Protein AF-A0A195EDN7-F1 (afdb_monomer_lite)

Secondary structure (DSSP, 8-state):
-----S------SS-SS---PPPPPPHHHHHHHHHHHHTTT-SS------PPPP-SSTTT--SSS-S-SS-EEEEE----SSS-GGG-EEEHHHHHHT-SS-EEEEEEEEE-TTTSSSSEEEEEEEEEETTTEEEE--EEEEE-TTT--EEEEE--STT--EEEEEEEEEEETSS-EEEEE-SSEEE--B-BS--PSSPPPHHHHHHTSB--EEE-SS-EEEEE---------SS--S----EEEE-----

Sequence (251 aa):
MENRPNGHAYTCSVRPYLIHPLTPLNLSEIAEVLQNGMQSLFHDVRVDITRCPYLTTAPYNLAGVGLCGNTAVVEFLRHDQNVPWNRRTKDIQQLLTCSIRDSFIIGSTYATKPNMPYYGHLIMNATYKAPMGIRNESRLIFAELRNGQTRIEKLTEPNQMIYTNKGIFFVSEALGGVLKMTNGSVACNLMWDEYQEPISPFPDFVREQQCPEICLESDMVAVGTILNNEPKLTEEQRYGIVSYLSQLCGD

Structure (mmCIF, N/CA/C/O backbone):
data_AF-A0A195EDN7-F1
#
_entry.id   AF-A0A195EDN7-F1
#
loop_
_atom_site.group_PDB
_atom_site.id
_atom_site.type_symbol
_atom_site.label_atom_id
_atom_site.label_alt_id
_atom_site.label_comp_id
_atom_site.label_asym_id
_atom_site.label_entity_id
_atom_site.label_seq_id
_atom_site.pdbx_PDB_ins_code
_atom_site.Cartn_x
_atom_site.Cartn_y
_atom_site.Cartn_z
_atom_site.occupancy
_atom_site.B_iso_or_equiv
_atom_site.auth_seq_id
_atom_site.auth_comp_id
_atom_site.auth_asym_id
_atom_site.auth_atom_id
_atom_site.pdbx_PDB_model_num
ATOM 1 N N . MET A 1 1 ? -33.221 22.054 -16.303 1.00 35.16 1 MET A N 1
ATOM 2 C CA . MET A 1 1 ? -31.795 22.423 -16.398 1.00 35.16 1 MET A CA 1
ATOM 3 C C . MET A 1 1 ? -30.998 21.195 -16.011 1.00 35.16 1 MET A C 1
ATOM 5 O O . MET A 1 1 ? -31.130 20.736 -14.887 1.00 35.16 1 MET A O 1
ATOM 9 N N . GLU A 1 2 ? -30.311 20.591 -16.976 1.00 33.62 2 GLU A N 1
ATOM 10 C CA . GLU A 1 2 ? -29.500 19.386 -16.777 1.00 33.62 2 GLU A CA 1
ATOM 11 C C . GLU A 1 2 ? -28.249 19.707 -15.951 1.00 33.62 2 GLU A C 1
ATOM 13 O O . GLU A 1 2 ? -27.486 20.608 -16.300 1.00 33.62 2 GLU A O 1
ATOM 18 N N . ASN A 1 3 ? -28.024 18.939 -14.882 1.00 39.47 3 ASN A N 1
ATOM 19 C CA . ASN A 1 3 ? -26.754 18.894 -14.161 1.00 39.47 3 ASN A CA 1
ATOM 20 C C . ASN A 1 3 ? -25.694 18.249 -15.062 1.00 39.47 3 ASN A C 1
ATOM 22 O O . ASN A 1 3 ? -25.593 17.025 -15.132 1.00 39.47 3 ASN A O 1
ATOM 26 N N . ARG A 1 4 ? -24.894 19.062 -15.755 1.0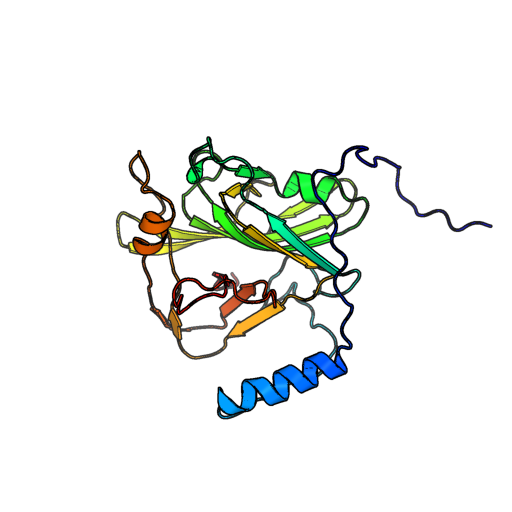0 35.38 4 ARG A N 1
ATOM 27 C CA . ARG A 1 4 ? -23.658 18.580 -16.382 1.00 35.38 4 ARG A CA 1
ATOM 28 C C . ARG A 1 4 ? -22.541 18.556 -15.332 1.00 35.38 4 ARG A C 1
ATOM 30 O O . ARG A 1 4 ? -22.375 19.556 -14.635 1.00 35.38 4 ARG A O 1
ATOM 37 N N . PRO A 1 5 ? -21.764 17.465 -15.202 1.00 42.81 5 PRO A N 1
ATOM 38 C CA . PRO A 1 5 ? -20.584 17.464 -14.349 1.00 42.81 5 PRO A CA 1
ATOM 39 C C . PRO A 1 5 ? -19.540 18.433 -14.913 1.00 42.81 5 PRO A C 1
ATOM 41 O O . PRO A 1 5 ? -19.242 18.405 -16.108 1.00 42.81 5 PRO A O 1
ATOM 44 N N . ASN A 1 6 ? -18.971 19.273 -14.049 1.00 37.69 6 ASN A N 1
ATOM 45 C CA . ASN A 1 6 ? -17.799 20.076 -14.376 1.00 37.69 6 ASN A CA 1
ATOM 46 C C . ASN A 1 6 ? -16.592 19.147 -14.566 1.00 37.69 6 ASN A C 1
ATOM 48 O O . ASN A 1 6 ? -16.030 18.646 -13.598 1.00 37.69 6 ASN A O 1
ATOM 52 N N . GLY A 1 7 ? -16.204 18.917 -15.818 1.00 38.91 7 GLY A N 1
ATOM 53 C CA . GLY A 1 7 ? -14.987 18.201 -16.181 1.00 38.91 7 GLY A CA 1
ATOM 54 C C . GLY A 1 7 ? -14.835 18.156 -17.697 1.00 38.91 7 GLY A C 1
ATOM 55 O O . GLY A 1 7 ? -15.725 17.679 -18.400 1.00 38.91 7 GLY A O 1
ATOM 56 N N . HIS A 1 8 ? -13.729 18.682 -18.224 1.00 39.97 8 HIS A N 1
ATOM 57 C CA . HIS A 1 8 ? -13.408 18.532 -19.641 1.00 39.97 8 HIS A CA 1
ATOM 58 C C . HIS A 1 8 ? -13.190 17.046 -19.963 1.00 39.97 8 HIS A C 1
ATOM 60 O O . HIS A 1 8 ? -12.412 16.362 -19.300 1.00 39.97 8 HIS A O 1
ATOM 66 N N . ALA A 1 9 ? -13.899 16.556 -20.981 1.00 38.09 9 ALA A N 1
ATOM 67 C CA . ALA A 1 9 ? -13.910 15.168 -21.425 1.00 38.09 9 ALA A CA 1
ATOM 68 C C . ALA A 1 9 ? -12.606 14.773 -22.142 1.00 38.09 9 ALA A C 1
ATOM 70 O O . ALA A 1 9 ? -12.593 14.563 -23.350 1.00 38.09 9 ALA A O 1
ATOM 71 N N . TYR A 1 10 ? -11.507 14.639 -21.405 1.00 41.38 10 TYR A N 1
ATOM 72 C CA . TYR A 1 10 ? -10.381 13.814 -21.842 1.00 41.38 10 TYR A CA 1
ATOM 73 C C . TYR A 1 10 ? -10.552 12.414 -21.253 1.00 41.38 10 TYR A C 1
ATOM 75 O O . TYR A 1 10 ? -9.815 11.983 -20.375 1.00 41.38 10 TYR A O 1
ATOM 83 N N . THR A 1 11 ? -11.567 11.685 -21.717 1.00 44.00 11 THR A N 1
ATOM 84 C CA . THR A 1 11 ? -11.559 10.231 -21.550 1.00 44.00 11 THR A CA 1
ATOM 85 C C . THR A 1 11 ? -10.497 9.689 -22.494 1.00 44.00 11 THR A C 1
ATOM 87 O O . THR A 1 11 ? -10.680 9.753 -23.711 1.00 44.00 11 THR A O 1
ATOM 90 N N . CYS A 1 12 ? -9.393 9.160 -21.961 1.00 47.06 12 CYS A N 1
ATOM 91 C CA . CYS A 1 12 ? -8.528 8.293 -22.754 1.00 47.06 12 CYS A CA 1
ATOM 92 C C . CYS A 1 12 ? -9.418 7.170 -23.312 1.00 47.06 12 CYS A C 1
ATOM 94 O O . CYS A 1 12 ? -10.023 6.416 -22.546 1.00 47.06 12 CYS A O 1
ATOM 96 N N . SER A 1 13 ? -9.585 7.112 -24.637 1.00 48.81 13 SER A N 1
ATOM 97 C CA . SER A 1 13 ? -10.478 6.154 -25.308 1.00 48.81 13 SER A CA 1
ATOM 98 C C . SER A 1 13 ? -10.042 4.700 -25.097 1.00 48.81 13 SER A C 1
ATOM 100 O O . SER A 1 13 ? -10.833 3.781 -25.293 1.00 48.81 13 SER A O 1
ATOM 102 N N . VAL A 1 14 ? -8.807 4.497 -24.632 1.00 55.19 14 VAL A N 1
ATOM 103 C CA . VAL A 1 14 ? -8.245 3.210 -24.238 1.00 55.19 14 VAL A CA 1
ATOM 104 C C . VAL A 1 14 ? -8.013 3.229 -22.731 1.00 55.19 14 VAL A C 1
ATOM 106 O O . VAL A 1 14 ? -7.105 3.896 -22.238 1.00 55.19 14 VAL A O 1
ATOM 109 N N . ARG A 1 15 ? -8.829 2.488 -21.975 1.00 60.50 15 ARG A N 1
ATOM 110 C CA . ARG A 1 15 ? -8.551 2.263 -20.551 1.00 60.50 15 ARG A CA 1
ATOM 111 C C . ARG A 1 15 ? -7.400 1.263 -20.437 1.00 60.50 15 ARG A C 1
ATOM 113 O O . ARG A 1 15 ? -7.518 0.173 -20.993 1.00 60.50 15 ARG A O 1
ATOM 120 N N . PRO A 1 16 ? -6.318 1.569 -19.702 1.00 69.12 16 PRO A N 1
ATOM 121 C CA . PRO A 1 16 ? -5.196 0.644 -19.547 1.00 69.12 16 PRO A CA 1
ATOM 122 C C . PRO A 1 16 ? -5.495 -0.511 -18.569 1.00 69.12 16 PRO A C 1
ATOM 124 O O . PRO A 1 16 ? -4.577 -1.207 -18.146 1.00 69.12 16 PRO A O 1
ATOM 127 N N . TYR A 1 17 ? -6.760 -0.702 -18.178 1.00 72.81 17 TYR A N 1
ATOM 128 C CA . TYR A 1 17 ? -7.201 -1.663 -17.172 1.00 72.81 17 TYR A CA 1
ATOM 129 C C . TYR A 1 17 ? -8.607 -2.198 -17.470 1.00 72.81 17 TYR A C 1
ATOM 131 O O . TYR A 1 17 ? -9.421 -1.547 -18.132 1.00 72.81 17 TYR A O 1
ATOM 139 N N . LEU A 1 18 ? -8.891 -3.384 -16.931 1.00 72.25 18 LEU A N 1
ATOM 140 C CA . LEU A 1 18 ? -10.220 -3.987 -16.894 1.00 72.25 18 LEU A CA 1
ATOM 141 C C . LEU A 1 18 ? -10.907 -3.641 -15.571 1.00 72.25 18 LEU A C 1
ATOM 143 O O . LEU A 1 18 ? -10.247 -3.466 -14.549 1.00 72.25 18 LEU A O 1
ATOM 147 N N . ILE A 1 19 ? -12.235 -3.536 -15.595 1.00 76.25 19 ILE A N 1
ATOM 148 C CA . ILE A 1 19 ? -13.044 -3.311 -14.395 1.00 76.25 19 ILE A CA 1
ATOM 149 C C . ILE A 1 19 ? -13.805 -4.588 -14.089 1.00 76.25 19 ILE A C 1
ATOM 151 O O . ILE A 1 19 ? -14.557 -5.085 -14.927 1.00 76.25 19 ILE A O 1
ATOM 155 N N . HIS A 1 20 ? -13.645 -5.065 -12.861 1.00 76.12 20 HIS A N 1
ATOM 156 C CA . HIS A 1 20 ? -14.415 -6.167 -12.314 1.00 76.12 20 HIS A CA 1
ATOM 157 C C . HIS A 1 20 ? -15.306 -5.620 -11.196 1.00 76.12 20 HIS A C 1
ATOM 159 O O . HIS A 1 20 ? -14.777 -5.072 -10.227 1.00 76.12 20 HIS A O 1
ATOM 165 N N . PRO A 1 21 ? -16.641 -5.702 -11.321 1.00 74.44 21 PRO A N 1
ATOM 166 C CA . PRO A 1 21 ? -17.522 -5.283 -10.244 1.00 74.44 21 PRO A CA 1
ATOM 167 C C . PRO A 1 21 ? -17.350 -6.230 -9.053 1.00 74.44 21 PRO A C 1
ATOM 169 O O . PRO A 1 21 ? -17.416 -7.449 -9.210 1.00 74.44 21 PRO A O 1
ATOM 172 N N . LEU A 1 22 ? -17.137 -5.663 -7.867 1.00 70.88 22 LEU A N 1
ATOM 173 C CA . LEU A 1 22 ? -17.186 -6.407 -6.613 1.00 70.88 22 LEU A CA 1
ATOM 174 C C . LEU A 1 22 ? -18.615 -6.390 -6.077 1.00 70.88 22 LEU A C 1
ATOM 176 O O . LEU A 1 22 ? -19.319 -5.387 -6.213 1.00 70.88 22 LEU A O 1
ATOM 180 N N . THR A 1 23 ? -19.035 -7.486 -5.450 1.00 71.94 23 THR A N 1
ATOM 181 C CA . THR A 1 23 ? -20.316 -7.524 -4.743 1.00 71.94 23 THR A CA 1
ATOM 182 C C . THR A 1 23 ? -20.261 -6.519 -3.592 1.00 71.94 23 THR A C 1
ATOM 184 O O . THR A 1 23 ? -19.400 -6.659 -2.719 1.00 71.94 23 THR A O 1
ATOM 187 N N . PRO A 1 24 ? -21.130 -5.493 -3.571 1.00 67.81 24 PRO A N 1
ATOM 188 C CA . PRO A 1 24 ? -21.166 -4.558 -2.461 1.00 67.81 24 PRO A CA 1
ATOM 189 C C . PRO A 1 24 ? -21.634 -5.306 -1.213 1.00 67.81 24 PRO A C 1
ATOM 191 O O . PRO A 1 24 ? -22.704 -5.909 -1.208 1.00 67.81 24 PRO A O 1
ATOM 194 N N . LEU A 1 25 ? -20.814 -5.277 -0.169 1.00 70.69 25 LEU A N 1
ATOM 195 C CA . LEU A 1 25 ? -21.148 -5.855 1.126 1.00 70.69 25 LEU A CA 1
ATOM 196 C C . LEU A 1 25 ? -21.746 -4.781 2.032 1.00 70.69 25 LEU A C 1
ATOM 198 O O . LEU A 1 25 ? -21.325 -3.620 2.006 1.00 70.69 25 LEU A O 1
ATOM 202 N N . ASN A 1 26 ? -22.709 -5.172 2.862 1.00 85.19 26 ASN A N 1
ATOM 203 C CA . ASN A 1 26 ? -23.216 -4.305 3.912 1.00 85.19 26 ASN A CA 1
ATOM 204 C C . ASN A 1 26 ? -22.139 -4.144 5.001 1.00 85.19 26 ASN A C 1
ATOM 206 O O . ASN A 1 26 ? -21.575 -5.129 5.477 1.00 85.19 26 ASN A O 1
ATOM 210 N N . LEU A 1 27 ? -21.864 -2.907 5.430 1.00 87.88 27 LEU A N 1
ATOM 211 C CA . LEU A 1 27 ? -20.896 -2.644 6.500 1.00 87.88 27 LEU A CA 1
ATOM 212 C C . LEU A 1 27 ? -21.256 -3.370 7.804 1.00 87.88 27 LEU A C 1
ATOM 214 O O . LEU A 1 27 ? -20.352 -3.810 8.508 1.00 87.88 27 LEU A O 1
ATOM 218 N N . SER A 1 28 ? -22.549 -3.530 8.108 1.00 92.75 28 SER A N 1
ATOM 219 C CA . SER A 1 28 ? -23.018 -4.294 9.272 1.00 92.75 28 SER A CA 1
ATOM 220 C C . SER A 1 28 ? -22.651 -5.771 9.182 1.00 92.75 28 SER A C 1
ATOM 222 O O . SER A 1 28 ? -22.171 -6.328 10.164 1.00 92.75 28 SER A O 1
ATOM 224 N N . GLU A 1 29 ? -22.794 -6.376 8.003 1.00 90.19 29 GLU A N 1
ATOM 225 C CA . GLU A 1 29 ? -22.412 -7.774 7.776 1.00 90.19 29 GLU A CA 1
ATOM 226 C C . GLU A 1 29 ? -20.893 -7.949 7.876 1.00 90.19 29 GLU A C 1
ATOM 228 O O . GLU A 1 29 ? -20.420 -8.879 8.524 1.00 90.19 29 GLU A O 1
ATOM 233 N N . ILE A 1 30 ? -20.109 -7.027 7.298 1.00 87.94 30 ILE A N 1
ATOM 234 C CA . ILE A 1 30 ? -18.642 -7.052 7.418 1.00 87.94 30 ILE A CA 1
ATOM 235 C C . ILE A 1 30 ? -18.220 -6.952 8.887 1.00 87.94 30 ILE A C 1
ATOM 237 O O . ILE A 1 30 ? -17.366 -7.718 9.331 1.00 87.94 30 ILE A O 1
ATOM 241 N N . ALA A 1 31 ? -18.802 -6.012 9.638 1.00 92.38 31 ALA A N 1
ATOM 242 C CA . ALA A 1 31 ? -18.467 -5.808 11.041 1.00 92.38 31 ALA A CA 1
ATOM 243 C C . ALA A 1 31 ? -18.765 -7.059 11.880 1.00 92.38 31 ALA A C 1
ATOM 245 O O . ALA A 1 31 ? -17.920 -7.471 12.672 1.00 92.38 31 ALA A O 1
ATOM 246 N N . GLU A 1 32 ? -19.917 -7.695 11.663 1.00 93.69 32 GLU A N 1
ATOM 247 C CA . GLU A 1 32 ? -20.299 -8.937 12.341 1.00 93.69 32 GLU A CA 1
ATOM 248 C C . GLU A 1 32 ? -19.349 -10.095 12.001 1.00 93.69 32 GLU A C 1
ATOM 250 O O . GLU A 1 32 ? -18.852 -10.777 12.900 1.00 93.69 32 GLU A O 1
ATOM 255 N N . VAL A 1 33 ? -19.034 -10.292 10.716 1.00 91.69 33 VAL A N 1
ATOM 256 C CA . VAL A 1 33 ? -18.114 -11.350 10.271 1.00 91.69 33 VAL A CA 1
ATOM 257 C C . VAL A 1 33 ? -16.715 -11.152 10.854 1.00 91.69 33 VAL A C 1
ATOM 259 O O . VAL A 1 33 ? -16.124 -12.115 11.342 1.00 91.69 33 VAL A O 1
ATOM 262 N N . LEU A 1 34 ? -16.187 -9.924 10.851 1.00 90.94 34 LEU A N 1
ATOM 263 C CA . LEU A 1 34 ? -14.882 -9.624 11.446 1.00 90.94 34 LEU A CA 1
ATOM 264 C C . LEU A 1 34 ? -14.898 -9.809 12.967 1.00 90.94 34 LEU A C 1
ATOM 266 O O . LEU A 1 34 ? -13.983 -10.423 13.513 1.00 90.94 34 LEU A O 1
ATOM 270 N N . GLN A 1 35 ? -15.945 -9.330 13.646 1.00 95.56 35 GLN A N 1
ATOM 271 C CA . GLN A 1 35 ? -16.096 -9.476 15.093 1.00 95.56 35 GLN A CA 1
ATOM 272 C C . GLN A 1 35 ? -16.070 -10.949 15.503 1.00 95.56 35 GLN A C 1
ATOM 274 O O . GLN A 1 35 ? -15.341 -11.302 16.427 1.00 95.56 35 GLN A O 1
ATOM 279 N N . ASN A 1 36 ? -16.830 -11.795 14.808 1.00 94.00 36 ASN A N 1
ATOM 280 C CA . ASN A 1 36 ? -16.928 -13.220 15.110 1.00 94.00 36 ASN A CA 1
ATOM 281 C C . ASN A 1 36 ? -15.661 -13.980 14.688 1.00 94.00 36 ASN A C 1
ATOM 283 O O . ASN A 1 36 ? -15.149 -14.801 15.444 1.00 94.00 36 ASN A O 1
ATOM 287 N N . GLY A 1 37 ? -15.120 -13.688 13.501 1.00 92.62 37 GLY A N 1
ATOM 288 C CA . GLY A 1 37 ? -13.948 -14.379 12.958 1.00 92.62 37 GLY A CA 1
ATOM 289 C C . GLY A 1 37 ? -12.647 -14.098 13.716 1.00 92.62 37 GLY A C 1
ATOM 290 O O . GLY A 1 37 ? -11.760 -14.946 13.744 1.00 92.62 37 GLY A O 1
ATOM 291 N N . MET A 1 38 ? -12.521 -12.929 14.351 1.00 93.12 38 MET A N 1
ATOM 292 C CA . MET A 1 38 ? -11.309 -12.547 15.086 1.00 93.12 38 MET A CA 1
ATOM 293 C C . MET A 1 38 ? -11.334 -12.945 16.568 1.00 93.12 38 MET A C 1
ATOM 295 O O . MET A 1 38 ? -10.272 -13.000 17.185 1.00 93.12 38 MET A O 1
ATOM 299 N N . GLN A 1 39 ? -12.498 -13.263 17.148 1.00 94.56 39 GLN A N 1
ATOM 300 C CA . GLN A 1 39 ? -12.631 -13.616 18.573 1.00 94.56 39 GLN A CA 1
ATOM 301 C C . GLN A 1 39 ? -11.761 -14.804 18.999 1.00 94.56 39 GLN A C 1
ATOM 303 O O . GLN A 1 39 ? -11.288 -14.841 20.128 1.00 94.56 39 GLN A O 1
ATOM 308 N N . SER A 1 40 ? -11.521 -15.776 18.116 1.00 93.75 40 SER A N 1
ATOM 309 C CA . SER A 1 40 ? -10.650 -16.916 18.430 1.00 93.75 40 SER A CA 1
ATOM 310 C C . SER A 1 40 ? -9.156 -16.593 18.337 1.00 93.75 40 SER A C 1
ATOM 312 O O . SER A 1 40 ? -8.337 -17.409 18.751 1.00 93.75 40 SER A O 1
ATOM 314 N N . LEU A 1 41 ? -8.791 -15.454 17.740 1.00 94.75 41 LEU A N 1
ATOM 315 C CA . LEU A 1 41 ? -7.405 -15.072 17.454 1.00 94.75 41 LEU A CA 1
ATOM 316 C C . LEU A 1 41 ? -6.843 -14.065 18.463 1.00 94.75 41 LEU A C 1
ATOM 318 O O . LEU A 1 41 ? -5.628 -13.970 18.614 1.00 94.75 41 LEU A O 1
ATOM 322 N N . PHE A 1 42 ? -7.706 -13.321 19.153 1.00 95.56 42 PHE A N 1
ATOM 323 C CA . PHE A 1 42 ? -7.313 -12.274 20.092 1.00 95.56 42 PHE A CA 1
ATOM 324 C C . PHE A 1 42 ? -8.109 -12.403 21.388 1.00 95.56 42 PHE A C 1
ATOM 326 O O . PHE A 1 42 ? -9.292 -12.726 21.362 1.00 95.56 42 PHE A O 1
ATOM 333 N N . HIS A 1 43 ? -7.462 -12.100 22.515 1.00 96.12 43 HIS A N 1
ATOM 334 C CA . HIS A 1 43 ? -8.112 -12.116 23.827 1.00 96.12 43 HIS A CA 1
ATOM 335 C C . HIS A 1 43 ? -9.277 -11.114 23.903 1.00 96.12 43 HIS A C 1
ATOM 337 O O . HIS A 1 43 ? -10.356 -11.461 24.373 1.00 96.12 43 HIS A O 1
ATOM 343 N N . ASP A 1 44 ? -9.072 -9.899 23.384 1.00 96.31 44 ASP A N 1
ATOM 344 C CA . ASP A 1 44 ? -10.078 -8.840 23.330 1.00 96.31 44 ASP A CA 1
ATOM 345 C C . ASP A 1 44 ? -10.243 -8.340 21.890 1.00 96.31 44 ASP A C 1
ATOM 347 O O . ASP A 1 44 ? -9.278 -7.911 21.254 1.00 96.31 44 ASP A O 1
ATOM 351 N N . VAL A 1 45 ? -11.478 -8.364 21.377 1.00 96.75 45 VAL A N 1
ATOM 352 C CA . VAL A 1 45 ? -11.826 -7.847 20.044 1.00 96.75 45 VAL A CA 1
ATOM 353 C C . VAL A 1 45 ? -13.091 -7.022 20.119 1.00 96.75 45 VAL A C 1
ATOM 355 O O . VAL A 1 45 ? -14.120 -7.489 20.610 1.00 96.75 45 VAL A O 1
ATOM 358 N N . ARG A 1 46 ? -13.040 -5.836 19.517 1.00 96.56 46 ARG A N 1
ATOM 359 C CA . ARG A 1 46 ? -14.211 -5.007 19.270 1.00 96.56 46 ARG A CA 1
ATOM 360 C C . ARG A 1 46 ? -14.167 -4.443 17.855 1.00 96.56 46 ARG A C 1
ATOM 362 O O . ARG A 1 46 ? -13.180 -3.820 17.470 1.00 96.56 46 ARG A O 1
ATOM 369 N N . VAL A 1 47 ? -15.244 -4.646 17.105 1.00 95.62 47 VAL A N 1
ATOM 370 C CA . VAL A 1 47 ? -15.430 -4.116 15.754 1.00 95.62 47 VAL A CA 1
ATOM 371 C C . VAL A 1 47 ? -16.655 -3.209 15.756 1.00 95.62 47 VAL A C 1
ATOM 373 O O . VAL A 1 47 ? -17.775 -3.665 15.965 1.00 95.62 47 VAL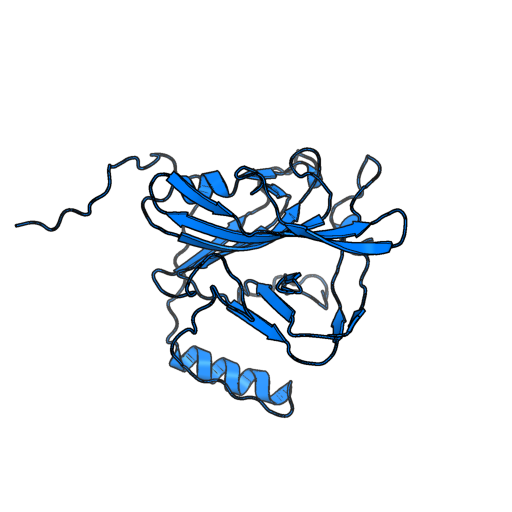 A O 1
ATOM 376 N N . ASP A 1 48 ? -16.444 -1.915 15.516 1.00 95.25 48 ASP A N 1
ATOM 377 C CA . ASP A 1 48 ? -17.511 -0.915 15.433 1.00 95.25 48 ASP A CA 1
ATOM 378 C C . ASP A 1 48 ? -17.546 -0.262 14.047 1.00 95.25 48 ASP A C 1
ATOM 380 O O . ASP A 1 48 ? -16.513 -0.025 13.417 1.00 95.25 48 ASP A O 1
ATOM 384 N N . ILE A 1 49 ? -18.745 0.129 13.611 1.00 94.38 49 ILE A N 1
ATOM 385 C CA . ILE A 1 49 ? -18.920 1.027 12.467 1.00 94.38 49 ILE A CA 1
ATOM 386 C C . ILE A 1 49 ? -18.916 2.458 12.992 1.00 94.38 49 ILE A C 1
ATOM 388 O O . ILE A 1 49 ? -19.789 2.858 13.761 1.00 94.38 49 ILE A O 1
ATOM 392 N N . THR A 1 50 ? -17.938 3.243 12.557 1.00 92.44 50 THR A N 1
ATOM 393 C CA . THR A 1 50 ? -17.766 4.631 12.991 1.00 92.44 50 THR A CA 1
ATOM 394 C C . THR A 1 50 ? -17.466 5.550 11.812 1.00 92.44 50 THR A C 1
ATOM 396 O O . THR A 1 50 ? -17.251 5.110 10.682 1.00 92.44 50 THR A O 1
ATOM 399 N N . ARG A 1 51 ? -17.459 6.859 12.069 1.00 90.56 51 ARG A N 1
ATOM 400 C CA . ARG A 1 51 ? -16.996 7.847 11.093 1.00 90.56 51 ARG A CA 1
ATOM 401 C C . ARG A 1 51 ? -15.487 7.707 10.912 1.00 90.56 51 ARG A C 1
ATOM 403 O O . ARG A 1 51 ? -14.758 7.629 11.898 1.00 90.56 51 ARG A O 1
ATOM 410 N N . CYS A 1 52 ? -15.028 7.728 9.660 1.00 89.38 52 CYS A N 1
ATOM 411 C CA . CYS A 1 52 ? -13.600 7.736 9.355 1.00 89.38 52 CYS A CA 1
ATOM 412 C C . CYS A 1 52 ? -12.935 8.940 10.050 1.00 89.38 52 CYS A C 1
ATOM 414 O O . CYS A 1 52 ? -13.401 10.069 9.856 1.00 89.38 52 CYS A O 1
ATOM 416 N N . PRO A 1 53 ? -11.878 8.734 10.856 1.00 90.38 53 PRO A N 1
ATOM 417 C CA . PRO A 1 53 ? -11.122 9.842 11.420 1.00 90.38 53 PRO A CA 1
ATOM 418 C C . PRO A 1 53 ? -10.380 10.599 10.312 1.00 90.38 53 PRO A C 1
ATOM 420 O O . PRO A 1 53 ? -10.185 10.076 9.213 1.00 90.38 53 PRO A O 1
ATOM 423 N N . TYR A 1 54 ? -9.934 11.821 10.611 1.00 89.88 54 TYR A N 1
ATOM 424 C CA . TYR A 1 54 ? -9.036 12.552 9.718 1.00 89.88 54 TYR A CA 1
ATOM 425 C C . TYR A 1 54 ? -7.680 11.852 9.665 1.00 89.88 54 TYR A C 1
ATOM 427 O O . TYR A 1 54 ? -6.997 11.730 10.681 1.00 89.88 54 TYR A O 1
ATOM 435 N N . LEU A 1 55 ? -7.292 11.403 8.473 1.00 92.06 55 LEU A N 1
ATOM 436 C CA . LEU A 1 55 ? -6.062 10.631 8.285 1.00 92.06 55 LEU A CA 1
ATOM 437 C C . LEU A 1 55 ? -4.847 11.487 7.905 1.00 92.06 55 LEU A C 1
ATOM 439 O O . LEU A 1 55 ? -3.736 10.973 7.859 1.00 92.06 55 LEU A O 1
ATOM 443 N N . THR A 1 56 ? -5.022 12.790 7.666 1.00 91.19 56 THR A N 1
ATOM 444 C CA . THR A 1 56 ? -3.924 13.698 7.281 1.00 91.19 56 THR A CA 1
ATOM 445 C C . THR A 1 56 ? -3.026 14.126 8.435 1.00 91.19 56 THR A C 1
ATOM 447 O O . THR A 1 56 ? -1.993 14.744 8.202 1.00 91.19 56 THR A O 1
ATOM 450 N N . THR A 1 57 ? -3.431 13.861 9.673 1.00 89.75 57 THR A N 1
ATOM 451 C CA . THR A 1 57 ? -2.696 14.244 10.881 1.00 89.75 57 THR A CA 1
ATOM 452 C C . THR A 1 57 ? -2.150 13.014 11.589 1.00 89.75 57 THR A C 1
ATOM 454 O O . THR A 1 57 ? -2.541 11.882 11.285 1.00 89.75 57 THR A O 1
ATOM 457 N N . ALA A 1 58 ? -1.282 13.235 12.576 1.00 88.75 58 ALA A N 1
ATOM 458 C CA . ALA A 1 58 ? -0.830 12.177 13.463 1.00 88.75 58 ALA A CA 1
ATOM 459 C C . ALA A 1 58 ? -2.033 11.409 14.053 1.00 88.75 58 ALA A C 1
ATOM 461 O O . ALA A 1 58 ? -3.070 12.015 14.350 1.00 88.75 58 ALA A O 1
ATOM 462 N N . PRO A 1 59 ? -1.921 10.081 14.209 1.00 90.12 59 PRO A N 1
ATOM 463 C CA . PRO A 1 59 ? -0.738 9.257 13.928 1.00 90.12 59 PRO A CA 1
ATOM 464 C C . PRO A 1 59 ? -0.609 8.815 12.456 1.00 90.12 59 PRO A C 1
ATOM 466 O O . PRO A 1 59 ? 0.401 8.231 12.084 1.00 90.12 59 PRO A O 1
ATOM 469 N N . TYR A 1 60 ? -1.614 9.074 11.614 1.00 90.38 60 TYR A N 1
ATOM 470 C CA . TYR A 1 60 ? -1.719 8.488 10.274 1.00 90.38 60 TYR 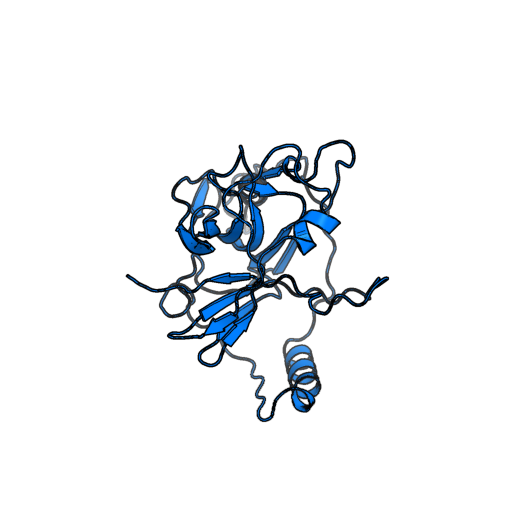A CA 1
ATOM 471 C C . TYR A 1 60 ? -0.936 9.227 9.193 1.00 90.38 60 TYR A C 1
ATOM 473 O O . TYR A 1 60 ? -0.453 8.575 8.281 1.00 90.38 60 TYR A O 1
ATOM 481 N N . ASN A 1 61 ? -0.829 10.558 9.264 1.00 90.88 61 ASN A N 1
ATOM 482 C CA . ASN A 1 61 ? -0.015 11.385 8.359 1.00 90.88 61 ASN A CA 1
ATOM 483 C C . ASN A 1 61 ? -0.145 11.027 6.855 1.00 90.88 61 ASN A C 1
ATOM 485 O O . ASN A 1 61 ? 0.830 11.068 6.100 1.00 90.88 61 ASN A O 1
ATOM 489 N N . LEU A 1 62 ? -1.346 10.646 6.409 1.00 91.94 62 LEU A N 1
ATOM 490 C CA . LEU A 1 62 ? -1.617 10.252 5.029 1.00 91.94 62 LEU A CA 1
ATOM 491 C C . LEU A 1 62 ? -1.854 11.467 4.125 1.00 91.94 62 LEU A C 1
ATOM 493 O O . LEU A 1 62 ? -2.196 12.561 4.572 1.00 91.94 62 LEU A O 1
ATOM 497 N N . ALA A 1 63 ? -1.705 11.273 2.816 1.00 91.50 63 ALA A N 1
ATOM 498 C CA . ALA A 1 63 ? -1.967 12.311 1.825 1.00 91.50 63 ALA A CA 1
ATOM 499 C C . ALA A 1 63 ? -3.465 12.659 1.727 1.00 91.50 63 ALA A C 1
ATOM 501 O O . ALA A 1 63 ? -3.811 13.813 1.454 1.00 91.50 63 ALA A O 1
ATOM 502 N N . GLY A 1 64 ? -4.338 11.663 1.929 1.00 89.69 64 GLY A N 1
ATOM 503 C CA . GLY A 1 64 ? -5.795 11.778 1.861 1.00 89.69 64 GLY A CA 1
ATOM 504 C C . GLY A 1 64 ? -6.461 11.968 3.226 1.00 89.69 64 GLY A C 1
ATOM 505 O O . GLY A 1 64 ? -5.963 11.513 4.252 1.00 89.69 64 GLY A O 1
ATOM 506 N N . VAL A 1 65 ? -7.622 12.632 3.232 1.00 90.25 65 VAL A N 1
ATOM 507 C CA . VAL A 1 65 ? -8.383 12.958 4.458 1.00 90.25 65 VAL A CA 1
ATOM 508 C C . VAL A 1 65 ? -9.099 11.761 5.085 1.00 90.25 65 VAL A C 1
ATOM 510 O O . VAL A 1 65 ? -9.343 11.774 6.287 1.00 90.25 65 VAL A O 1
ATOM 513 N N . GLY A 1 66 ? -9.416 10.736 4.295 1.00 89.31 66 GLY A N 1
ATOM 514 C CA . GLY A 1 66 ? -10.158 9.547 4.709 1.00 89.31 66 GLY A CA 1
ATOM 515 C C . GLY A 1 66 ? -10.180 8.498 3.596 1.00 89.31 66 GLY A C 1
ATOM 516 O O . GLY A 1 66 ? -9.618 8.733 2.530 1.00 89.31 66 GLY A O 1
ATOM 517 N N . LEU A 1 67 ? -10.818 7.350 3.845 1.00 87.56 67 LEU A N 1
ATOM 518 C CA . LEU A 1 67 ? -10.823 6.196 2.923 1.00 87.56 67 LEU A CA 1
ATOM 519 C C . LEU A 1 67 ? -12.161 5.978 2.180 1.00 87.56 67 LEU A C 1
ATOM 521 O O . LEU A 1 67 ? -12.284 5.024 1.418 1.00 87.56 67 LEU A O 1
ATOM 525 N N . CYS A 1 68 ? -13.175 6.816 2.422 1.00 83.81 68 CYS A N 1
ATOM 526 C CA . CYS A 1 68 ? -14.554 6.607 1.951 1.00 83.81 68 CYS A CA 1
ATOM 527 C C . CYS A 1 68 ? -14.836 7.126 0.520 1.00 83.81 68 CYS A C 1
ATOM 529 O O . CYS A 1 68 ? -14.192 8.076 0.082 1.00 83.81 68 CYS A O 1
ATOM 531 N N . GLY A 1 69 ? -15.882 6.573 -0.128 1.00 81.81 69 GLY A N 1
ATOM 532 C CA . GLY A 1 69 ? -16.572 7.037 -1.360 1.00 81.81 69 GLY A CA 1
ATOM 533 C C . GLY A 1 69 ? -16.933 5.875 -2.330 1.00 81.81 69 GLY A C 1
ATOM 534 O O . GLY A 1 69 ? -17.247 4.786 -1.871 1.00 81.81 69 GLY A O 1
ATOM 535 N N . ASN A 1 70 ? -16.893 6.077 -3.657 1.00 77.62 70 ASN A N 1
ATOM 536 C CA . ASN A 1 70 ? -16.785 5.092 -4.767 1.00 77.62 70 ASN A CA 1
ATOM 537 C C . ASN A 1 70 ? -15.469 4.247 -4.889 1.00 77.62 70 ASN A C 1
ATOM 539 O O . ASN A 1 70 ? -14.420 4.620 -5.425 1.00 77.62 70 ASN A O 1
ATOM 543 N N . THR A 1 71 ? -15.597 3.050 -4.354 1.00 80.44 71 THR A N 1
ATOM 544 C CA . THR A 1 71 ? -14.592 2.059 -4.016 1.00 80.44 71 THR A CA 1
ATOM 545 C C . THR A 1 71 ? -13.878 1.359 -5.180 1.00 80.44 71 THR A C 1
ATOM 547 O O . THR A 1 71 ? -14.542 0.749 -6.006 1.00 80.44 71 THR A O 1
ATOM 550 N N . ALA A 1 72 ? -12.529 1.328 -5.226 1.00 80.69 72 ALA A N 1
ATOM 551 C CA . ALA A 1 72 ? -11.787 0.392 -6.090 1.00 80.69 72 ALA A CA 1
ATOM 552 C C . ALA A 1 72 ? -10.491 -0.217 -5.498 1.00 80.69 72 ALA A C 1
ATOM 554 O O . ALA A 1 72 ? -9.659 0.459 -4.894 1.00 80.69 72 ALA A O 1
ATOM 555 N N . VAL A 1 73 ? -10.266 -1.505 -5.772 1.00 81.50 73 VAL A N 1
ATOM 556 C CA . VAL A 1 73 ? -8.947 -2.140 -5.633 1.00 81.50 73 VAL A CA 1
ATOM 557 C C . VAL A 1 73 ? -8.300 -2.223 -7.008 1.00 81.50 73 VAL A C 1
ATOM 559 O O . VAL A 1 73 ? -8.946 -2.586 -7.990 1.00 81.50 73 VAL A O 1
ATOM 562 N N . VAL A 1 74 ? -7.018 -1.885 -7.069 1.00 81.12 74 VAL A N 1
ATOM 563 C CA . VAL A 1 74 ? -6.206 -1.961 -8.276 1.00 81.12 74 VAL A CA 1
ATOM 564 C C . VAL A 1 74 ? -5.175 -3.058 -8.080 1.00 81.12 74 VAL A C 1
ATOM 566 O O . VAL A 1 74 ? -4.248 -2.932 -7.278 1.00 81.12 74 VAL A O 1
ATOM 569 N N . GLU A 1 75 ? -5.329 -4.131 -8.846 1.00 79.25 75 GLU A N 1
ATOM 570 C CA . GLU A 1 75 ? -4.345 -5.201 -8.927 1.00 79.25 75 GLU A CA 1
ATOM 571 C C . GLU A 1 75 ? -3.558 -5.084 -10.230 1.00 79.25 75 GLU A C 1
ATOM 573 O O . GLU A 1 75 ? -4.119 -5.058 -11.328 1.00 79.25 75 GLU A O 1
ATOM 578 N N . PHE A 1 76 ? -2.235 -5.043 -10.111 1.00 75.75 76 PHE A N 1
ATOM 579 C CA . PHE A 1 76 ? -1.352 -5.070 -11.263 1.00 75.75 76 PHE A CA 1
ATOM 580 C C . PHE A 1 76 ? -0.851 -6.488 -11.525 1.00 75.75 76 PHE A C 1
ATOM 582 O O . PHE A 1 76 ? 0.008 -7.018 -10.812 1.00 75.75 76 PHE A O 1
ATOM 589 N N . LEU A 1 77 ? -1.386 -7.095 -12.584 1.00 69.25 77 LEU A N 1
ATOM 590 C CA . LEU A 1 77 ? -1.080 -8.465 -12.978 1.00 69.25 77 LEU A CA 1
ATOM 591 C C . LEU A 1 77 ? 0.200 -8.566 -13.822 1.00 69.25 77 LEU A C 1
ATOM 593 O O . LEU A 1 77 ? 0.629 -7.636 -14.510 1.00 69.25 77 LEU A O 1
ATOM 597 N N . ARG A 1 78 ? 0.811 -9.756 -13.787 1.00 67.62 78 ARG A N 1
ATOM 598 C CA . ARG A 1 78 ? 2.000 -10.099 -14.579 1.00 67.62 78 ARG A CA 1
ATOM 599 C C . ARG A 1 78 ? 1.613 -10.282 -16.047 1.00 67.62 78 ARG A C 1
ATOM 601 O O . ARG A 1 78 ? 1.148 -11.356 -16.414 1.00 67.62 78 ARG A O 1
ATOM 608 N N . HIS A 1 79 ? 1.837 -9.270 -16.881 1.00 60.69 79 HIS A N 1
ATOM 609 C CA . HIS A 1 79 ? 1.513 -9.367 -18.310 1.00 60.69 79 HIS A CA 1
ATOM 610 C C . HIS A 1 79 ? 2.689 -9.752 -19.210 1.00 60.69 79 HIS A C 1
ATOM 612 O O . HIS A 1 79 ? 2.464 -10.354 -20.254 1.00 60.69 79 HIS A O 1
ATOM 618 N N . ASP A 1 80 ? 3.930 -9.472 -18.807 1.00 71.69 80 ASP A N 1
ATOM 619 C CA . ASP A 1 80 ? 5.097 -9.714 -19.658 1.00 71.69 80 ASP A CA 1
ATOM 620 C C . ASP A 1 80 ? 6.009 -10.789 -19.065 1.00 71.69 80 ASP A C 1
ATOM 622 O O . ASP A 1 80 ? 6.826 -10.518 -18.185 1.00 71.69 80 ASP A O 1
ATOM 626 N N . GLN A 1 81 ? 5.847 -12.036 -19.513 1.00 72.06 81 GLN A N 1
ATOM 627 C CA . GLN A 1 81 ? 6.680 -13.142 -19.035 1.00 72.06 81 GLN A CA 1
ATOM 628 C C . GLN A 1 81 ? 8.105 -13.110 -19.605 1.00 72.06 81 GLN A C 1
ATOM 630 O O . GLN A 1 81 ? 8.997 -13.690 -18.988 1.00 72.06 81 GLN A O 1
ATOM 635 N N . ASN A 1 82 ? 8.333 -12.394 -20.711 1.00 82.75 82 ASN A N 1
ATOM 636 C CA . ASN A 1 82 ? 9.622 -12.348 -21.406 1.00 82.75 82 ASN A CA 1
ATOM 637 C C . ASN A 1 82 ? 10.567 -11.286 -20.829 1.00 82.75 82 ASN A C 1
ATOM 639 O O . ASN A 1 82 ? 11.779 -11.364 -21.018 1.00 82.75 82 ASN A O 1
ATOM 643 N N . VAL A 1 83 ? 10.035 -10.305 -20.101 1.00 84.88 83 VAL A N 1
ATOM 644 C CA . VAL A 1 83 ? 10.834 -9.295 -19.397 1.00 84.88 83 VAL A CA 1
ATOM 645 C C . VAL A 1 83 ? 11.227 -9.809 -18.003 1.00 84.88 83 VAL A C 1
ATOM 647 O O . VAL A 1 83 ? 10.363 -10.347 -17.302 1.00 84.88 83 VAL A O 1
ATOM 650 N N . PRO A 1 84 ? 12.488 -9.644 -17.550 1.00 88.38 84 PRO A N 1
ATOM 651 C CA . PRO A 1 84 ? 12.892 -9.939 -16.174 1.00 88.38 84 PRO A CA 1
ATOM 652 C C . PRO A 1 84 ? 12.004 -9.229 -15.151 1.00 88.38 84 PRO A C 1
ATOM 654 O O . PRO A 1 84 ? 11.608 -8.082 -15.354 1.00 88.38 84 PRO A O 1
ATOM 657 N N . TRP A 1 85 ? 11.679 -9.892 -14.040 1.00 87.44 85 TRP A N 1
ATOM 658 C CA . TRP A 1 85 ? 10.673 -9.387 -13.099 1.00 87.44 85 TRP A CA 1
ATOM 659 C C . TRP A 1 85 ? 11.010 -7.989 -12.555 1.00 87.44 85 TRP A C 1
ATOM 661 O O . TRP A 1 85 ? 10.112 -7.158 -12.445 1.00 87.44 85 TRP A O 1
ATOM 671 N N . ASN A 1 86 ? 12.290 -7.710 -12.297 1.00 88.88 86 ASN A N 1
ATOM 672 C CA . ASN A 1 86 ? 12.803 -6.436 -11.787 1.00 88.88 86 ASN A CA 1
ATOM 673 C C . ASN A 1 86 ? 12.706 -5.287 -12.805 1.00 88.88 86 ASN A C 1
ATOM 675 O O . ASN A 1 86 ? 12.934 -4.136 -12.448 1.00 88.88 86 ASN A O 1
ATOM 679 N N . ARG A 1 87 ? 12.357 -5.583 -14.061 1.00 88.31 87 ARG A N 1
ATOM 680 C CA . ARG A 1 87 ? 12.165 -4.606 -15.145 1.00 88.31 87 ARG A CA 1
ATOM 681 C C . ARG A 1 87 ? 10.710 -4.475 -15.588 1.00 88.31 87 ARG A C 1
ATOM 683 O O . ARG A 1 87 ? 10.403 -3.646 -16.439 1.00 88.31 87 ARG A O 1
ATOM 690 N N . ARG A 1 88 ? 9.801 -5.276 -15.026 1.00 88.81 88 ARG A N 1
ATOM 691 C CA . ARG A 1 88 ? 8.360 -5.191 -15.300 1.00 88.81 88 ARG A CA 1
ATOM 692 C C . ARG A 1 88 ? 7.773 -4.024 -14.524 1.00 88.81 88 ARG A C 1
ATOM 694 O O . ARG A 1 88 ? 7.248 -4.228 -13.432 1.00 88.81 88 ARG A O 1
ATOM 701 N N . THR A 1 89 ? 7.877 -2.820 -15.066 1.00 88.06 89 THR A N 1
ATOM 702 C CA . THR A 1 89 ? 7.422 -1.612 -14.378 1.00 88.06 89 THR A CA 1
ATOM 703 C C . THR A 1 89 ? 6.207 -0.974 -15.036 1.00 88.06 89 THR A C 1
ATOM 705 O O . THR A 1 89 ? 5.990 -1.101 -16.244 1.00 88.06 89 THR A O 1
ATOM 708 N N . LYS A 1 90 ? 5.399 -0.273 -14.235 1.00 86.38 90 LYS A N 1
ATOM 709 C CA . LYS A 1 90 ? 4.466 0.745 -14.733 1.00 86.38 90 LYS A CA 1
ATOM 710 C C . LYS A 1 90 ? 4.423 1.921 -13.782 1.00 86.38 90 LYS A C 1
ATOM 712 O O . LYS A 1 90 ? 4.679 1.793 -12.586 1.00 86.38 90 LYS A O 1
ATOM 717 N N . ASP A 1 91 ? 4.008 3.037 -14.347 1.00 87.88 91 ASP A N 1
ATOM 718 C CA . ASP A 1 91 ? 3.777 4.268 -13.629 1.00 87.88 91 ASP A CA 1
ATOM 719 C C . ASP A 1 91 ? 2.323 4.344 -13.129 1.00 87.88 91 ASP A C 1
ATOM 721 O O . ASP A 1 91 ? 1.370 4.367 -13.912 1.00 87.88 91 ASP A O 1
ATOM 725 N N . ILE A 1 92 ? 2.151 4.379 -11.809 1.00 86.81 92 ILE A N 1
ATOM 726 C CA . ILE A 1 92 ? 0.849 4.516 -11.148 1.00 86.81 92 ILE A CA 1
ATOM 727 C C . ILE A 1 92 ? 0.248 5.898 -11.431 1.00 86.81 92 ILE A C 1
ATOM 729 O O . ILE A 1 92 ? -0.974 6.039 -11.473 1.00 86.81 92 ILE A O 1
ATOM 733 N N . GLN A 1 93 ? 1.066 6.918 -11.696 1.00 87.19 93 GLN A N 1
ATOM 734 C CA . GLN A 1 93 ? 0.569 8.238 -12.071 1.00 87.19 93 GLN A CA 1
ATOM 735 C C . GLN A 1 93 ? -0.257 8.177 -13.361 1.00 87.19 93 GLN A C 1
ATOM 737 O O . GLN A 1 93 ? -1.285 8.851 -13.464 1.00 87.19 93 GLN A O 1
ATOM 742 N N . GLN A 1 94 ? 0.124 7.335 -14.325 1.00 84.44 94 GLN A N 1
ATOM 743 C CA . GLN A 1 94 ? -0.654 7.141 -15.554 1.00 84.44 94 GLN A CA 1
ATOM 744 C C . GLN A 1 94 ? -2.036 6.552 -15.265 1.00 84.44 94 GLN A C 1
ATOM 746 O O . GLN A 1 94 ? -3.015 6.937 -15.901 1.00 84.44 94 GLN A O 1
ATOM 751 N N . LEU A 1 95 ? -2.141 5.658 -14.277 1.00 81.25 95 LEU A N 1
ATOM 752 C CA . LEU A 1 95 ? -3.428 5.115 -13.852 1.00 81.25 95 LEU A CA 1
ATOM 753 C C . LEU A 1 95 ? -4.324 6.214 -13.272 1.00 81.25 95 LEU A C 1
ATOM 755 O O . LEU A 1 95 ? -5.488 6.318 -13.659 1.00 81.25 95 LEU A O 1
ATOM 759 N N . LEU A 1 96 ? -3.782 7.031 -12.363 1.00 81.62 96 LEU A N 1
ATOM 760 C CA . LEU A 1 96 ? -4.549 8.087 -11.701 1.00 81.62 96 LEU A CA 1
ATOM 761 C C . LEU A 1 96 ? -4.981 9.174 -12.688 1.00 81.62 96 LEU A C 1
ATOM 763 O O . LEU A 1 96 ? -6.141 9.566 -12.696 1.00 81.62 96 LEU A O 1
ATOM 767 N N . THR A 1 97 ? -4.081 9.609 -13.570 1.00 82.94 97 THR A N 1
ATOM 768 C CA . THR A 1 97 ? -4.353 10.686 -14.539 1.00 82.94 97 THR A CA 1
ATOM 769 C C . THR A 1 97 ? -5.294 10.275 -15.675 1.00 82.94 97 THR A C 1
ATOM 771 O O . THR A 1 97 ? -5.850 11.138 -16.348 1.00 82.94 97 THR A O 1
ATOM 774 N N . CYS A 1 98 ? -5.543 8.973 -15.869 1.00 76.19 98 CYS A N 1
ATOM 775 C CA . CYS A 1 98 ? -6.620 8.489 -16.741 1.00 76.19 98 CYS A CA 1
ATOM 776 C C . CYS A 1 98 ? -8.023 8.654 -16.121 1.00 76.19 98 CYS A C 1
ATOM 778 O O . CYS A 1 98 ? -9.024 8.428 -16.807 1.00 76.19 98 CYS A O 1
ATOM 780 N N . SER A 1 99 ? -8.115 8.990 -14.832 1.00 73.38 99 SER A N 1
ATOM 781 C CA . SER A 1 99 ? -9.374 9.255 -14.139 1.00 73.38 99 SER A CA 1
ATOM 782 C C . SER A 1 99 ? -9.782 10.721 -14.286 1.00 73.38 99 SER A C 1
ATOM 784 O O . SER A 1 99 ? -8.955 11.622 -14.250 1.00 73.38 99 SER A O 1
ATOM 786 N N . ILE A 1 100 ? -11.087 10.975 -14.381 1.00 72.75 100 ILE A N 1
ATOM 787 C CA . ILE A 1 100 ? -11.656 12.333 -14.292 1.00 72.75 100 ILE A CA 1
ATOM 788 C C . ILE A 1 100 ? -12.029 12.718 -12.853 1.00 72.75 100 ILE A C 1
ATOM 790 O O . ILE A 1 100 ? -12.681 13.736 -12.635 1.00 72.75 100 ILE A O 1
ATOM 794 N N . ARG A 1 101 ? -11.706 11.860 -11.883 1.00 81.06 101 ARG A N 1
ATOM 795 C CA . ARG A 1 101 ? -12.102 12.005 -10.483 1.00 81.06 101 ARG A CA 1
ATOM 796 C C . ARG A 1 101 ? -10.882 12.187 -9.610 1.00 81.06 101 ARG A C 1
ATOM 798 O O . ARG A 1 101 ? -9.834 11.598 -9.875 1.00 81.06 101 ARG A O 1
ATOM 805 N N . ASP A 1 102 ? -11.081 12.924 -8.529 1.00 86.94 102 ASP A N 1
ATOM 806 C CA . ASP A 1 102 ? -10.151 12.920 -7.415 1.00 86.94 102 ASP A CA 1
ATOM 807 C C . ASP A 1 102 ? -9.997 11.490 -6.889 1.00 86.94 102 ASP A C 1
ATOM 809 O O . ASP A 1 102 ? -10.920 10.674 -6.943 1.00 86.94 102 ASP A O 1
ATOM 813 N N . SER A 1 103 ? -8.800 11.142 -6.443 1.00 87.12 103 SER A N 1
ATOM 814 C CA . SER A 1 103 ? -8.487 9.792 -5.986 1.00 87.12 103 SER A CA 1
ATOM 815 C C . SER A 1 103 ? -7.439 9.846 -4.892 1.00 87.12 103 SER A C 1
ATOM 817 O O . SER A 1 103 ? -6.519 10.662 -4.931 1.00 87.12 103 SER A O 1
ATOM 819 N N . PHE A 1 104 ? -7.558 8.950 -3.923 1.00 89.88 104 PHE A N 1
ATOM 820 C CA . PHE A 1 104 ? -6.537 8.729 -2.909 1.00 89.88 104 PHE A CA 1
ATOM 821 C C . PHE A 1 104 ? -6.080 7.281 -3.010 1.00 89.88 104 PHE A C 1
ATOM 823 O O . PHE A 1 104 ? -6.902 6.374 -2.975 1.00 89.88 104 PHE A O 1
ATOM 830 N N . ILE A 1 105 ? -4.782 7.058 -3.179 1.00 88.81 105 ILE A N 1
ATOM 831 C CA . ILE A 1 105 ? -4.203 5.729 -3.329 1.00 88.81 105 ILE A CA 1
ATOM 832 C C . ILE A 1 105 ? -3.261 5.426 -2.167 1.00 88.81 105 ILE A C 1
ATOM 834 O O . ILE A 1 105 ? -2.372 6.217 -1.841 1.00 88.81 105 ILE A O 1
ATOM 838 N N . ILE A 1 106 ? -3.454 4.254 -1.569 1.00 90.62 106 ILE A N 1
ATOM 839 C CA . ILE A 1 106 ? -2.521 3.636 -0.630 1.00 90.62 106 ILE A CA 1
ATOM 840 C C . ILE A 1 106 ? -2.276 2.187 -1.026 1.00 90.62 106 ILE A C 1
ATOM 842 O O . ILE A 1 106 ? -3.015 1.597 -1.809 1.00 90.62 106 ILE A O 1
ATOM 846 N N . GLY A 1 107 ? -1.229 1.591 -0.485 1.00 88.69 107 GLY A N 1
ATOM 847 C CA . GLY A 1 107 ? -0.904 0.197 -0.737 1.00 88.69 107 GLY A CA 1
ATOM 848 C C . GLY A 1 107 ? 0.576 0.047 -0.967 1.00 88.69 107 GLY A C 1
ATOM 849 O O . GLY A 1 107 ? 1.374 0.820 -0.435 1.00 88.69 107 GLY A O 1
ATOM 850 N N . SER A 1 108 ? 0.952 -0.973 -1.726 1.00 86.69 108 SER A N 1
ATOM 851 C CA . SER A 1 108 ? 2.345 -1.379 -1.711 1.00 86.69 108 SER A CA 1
ATOM 852 C C . SER A 1 108 ? 2.787 -2.230 -2.888 1.00 86.69 108 SER A C 1
ATOM 854 O O . SER A 1 108 ? 1.990 -2.876 -3.573 1.00 86.69 108 SER A O 1
ATOM 856 N N . THR A 1 109 ? 4.095 -2.218 -3.119 1.00 88.62 109 THR A N 1
ATOM 857 C CA . THR A 1 109 ? 4.744 -2.965 -4.195 1.00 88.62 109 THR A CA 1
ATOM 858 C C . THR A 1 109 ? 6.260 -3.004 -3.985 1.00 88.62 109 THR A C 1
ATOM 860 O O . THR A 1 109 ? 6.795 -2.453 -3.024 1.00 88.62 109 THR A O 1
ATOM 863 N N . TYR A 1 110 ? 6.958 -3.632 -4.922 1.00 91.00 110 TYR A N 1
ATOM 864 C CA . TYR A 1 110 ? 8.401 -3.559 -5.066 1.00 91.00 110 TYR A CA 1
ATOM 865 C C . TYR A 1 110 ? 8.800 -2.328 -5.888 1.00 91.00 110 TYR A C 1
ATOM 867 O O . TYR A 1 110 ? 8.177 -2.006 -6.903 1.00 91.00 110 TYR A O 1
ATOM 875 N N . ALA A 1 111 ? 9.888 -1.691 -5.484 1.00 92.44 111 ALA A N 1
ATOM 876 C CA . ALA A 1 111 ? 10.605 -0.667 -6.221 1.00 92.44 111 ALA A CA 1
ATOM 877 C C . ALA A 1 111 ? 11.975 -1.214 -6.620 1.00 92.44 111 ALA A C 1
ATOM 879 O O . ALA A 1 111 ? 12.662 -1.840 -5.812 1.00 92.44 111 ALA A O 1
ATOM 880 N N . THR A 1 112 ? 12.366 -0.998 -7.873 1.00 92.50 112 THR A N 1
ATOM 881 C CA . THR A 1 112 ? 13.641 -1.482 -8.404 1.00 92.50 112 THR A CA 1
ATOM 882 C C . THR A 1 112 ? 14.330 -0.422 -9.247 1.00 92.50 112 THR A C 1
ATOM 884 O O . THR A 1 112 ? 13.706 0.448 -9.870 1.00 92.50 112 THR A O 1
ATOM 887 N N . LYS A 1 113 ? 15.656 -0.530 -9.308 1.00 90.94 113 LYS A N 1
ATOM 888 C CA . LYS A 1 113 ? 16.462 0.232 -10.257 1.00 90.94 113 LYS A CA 1
ATOM 889 C C . LYS A 1 113 ? 16.226 -0.259 -11.695 1.00 90.94 113 LYS A C 1
ATOM 891 O O . LYS A 1 113 ? 15.888 -1.424 -11.903 1.00 90.94 113 LYS A O 1
ATOM 896 N N . PRO A 1 114 ? 16.416 0.609 -12.706 1.00 89.69 114 PRO A N 1
ATOM 897 C CA . PRO A 1 114 ? 16.869 2.003 -12.608 1.00 89.69 114 PRO A CA 1
ATOM 898 C C . PRO A 1 114 ? 15.738 3.025 -12.404 1.00 89.69 114 PRO A C 1
ATOM 900 O O . PRO A 1 114 ? 16.010 4.215 -12.311 1.00 89.69 114 PRO A O 1
ATOM 903 N N . ASN A 1 115 ? 14.477 2.587 -12.372 1.00 89.19 115 ASN A N 1
ATOM 904 C CA . ASN A 1 115 ? 13.323 3.492 -12.358 1.00 89.19 115 ASN A CA 1
ATOM 905 C C . ASN A 1 115 ? 13.072 4.132 -10.985 1.00 89.19 115 ASN A C 1
ATOM 907 O O . ASN A 1 115 ? 12.473 5.200 -10.898 1.00 89.19 115 ASN A O 1
ATOM 911 N N . MET A 1 116 ? 13.530 3.474 -9.923 1.00 92.38 116 MET A N 1
ATOM 912 C CA . MET A 1 116 ? 13.486 3.963 -8.549 1.00 92.38 116 MET A CA 1
ATOM 913 C C . MET A 1 116 ? 14.916 4.194 -8.037 1.00 92.38 116 MET A C 1
ATOM 915 O O . MET A 1 116 ? 15.841 3.529 -8.512 1.00 92.38 116 MET A O 1
ATOM 919 N N . PRO A 1 117 ? 15.124 5.116 -7.077 1.00 90.56 117 PRO A N 1
ATOM 920 C CA . PRO A 1 117 ? 16.463 5.459 -6.590 1.00 90.56 117 PRO A CA 1
ATOM 921 C C . PRO A 1 117 ? 17.162 4.295 -5.875 1.00 90.56 117 PRO A C 1
ATOM 923 O O . PRO A 1 117 ? 18.387 4.200 -5.923 1.00 90.56 117 PRO A O 1
ATOM 926 N N . TYR A 1 118 ? 16.390 3.389 -5.271 1.00 92.19 118 TYR A N 1
ATOM 927 C CA . TYR A 1 118 ? 16.870 2.208 -4.556 1.00 92.19 118 TYR A CA 1
ATOM 928 C C . TYR A 1 118 ? 15.991 1.001 -4.875 1.00 92.19 118 TYR A C 1
ATOM 930 O O . TYR A 1 118 ? 14.835 1.149 -5.290 1.00 92.19 118 TYR A O 1
ATOM 938 N N . TYR A 1 119 ? 16.535 -0.193 -4.652 1.00 93.25 119 TYR A N 1
ATOM 939 C CA . TYR A 1 119 ? 15.693 -1.359 -4.423 1.00 93.25 119 TYR A CA 1
ATOM 940 C C . TYR A 1 119 ? 15.006 -1.215 -3.059 1.00 93.25 119 TYR A C 1
ATOM 942 O O . TYR A 1 119 ? 15.594 -0.703 -2.113 1.00 93.25 119 TYR A O 1
ATOM 950 N N . GLY A 1 120 ? 13.739 -1.602 -2.960 1.00 93.25 120 GLY A N 1
ATOM 951 C CA . GLY A 1 120 ? 12.987 -1.446 -1.719 1.00 93.25 120 GLY A CA 1
ATOM 952 C C . GLY A 1 120 ? 11.514 -1.778 -1.868 1.00 93.25 120 GLY A C 1
ATOM 953 O O . GLY A 1 120 ? 11.016 -2.031 -2.967 1.00 93.25 120 GLY A O 1
ATOM 954 N N . HIS A 1 121 ? 10.789 -1.730 -0.760 1.00 92.06 121 HIS A N 1
ATOM 955 C CA . HIS A 1 121 ? 9.335 -1.757 -0.788 1.00 92.06 121 HIS A CA 1
ATOM 956 C C . HIS A 1 121 ? 8.801 -0.337 -0.901 1.00 92.06 121 HIS A C 1
ATOM 958 O O . HIS A 1 121 ? 9.113 0.532 -0.088 1.00 92.06 121 HIS A O 1
ATOM 964 N N . LEU A 1 122 ? 7.983 -0.109 -1.921 1.00 92.75 122 LEU A N 1
ATOM 965 C CA . LEU A 1 122 ? 7.257 1.135 -2.104 1.00 92.75 122 LEU A CA 1
ATOM 966 C C . LEU A 1 122 ? 5.974 1.085 -1.289 1.00 92.75 122 LEU A C 1
ATOM 968 O O . LEU A 1 122 ? 5.113 0.240 -1.528 1.00 92.75 122 LEU A O 1
ATOM 972 N N . ILE A 1 123 ? 5.856 2.024 -0.360 1.00 92.69 123 ILE A N 1
ATOM 973 C CA . ILE A 1 123 ? 4.674 2.291 0.449 1.00 92.69 123 ILE A CA 1
ATOM 974 C C . ILE A 1 123 ? 3.961 3.470 -0.205 1.00 92.69 123 ILE A C 1
ATOM 976 O O . ILE A 1 123 ? 4.393 4.620 -0.094 1.00 92.69 123 ILE A O 1
ATOM 980 N N . MET A 1 124 ? 2.900 3.165 -0.945 1.00 92.38 124 MET A N 1
ATOM 981 C CA . MET A 1 124 ? 2.134 4.151 -1.697 1.00 92.38 124 MET A CA 1
ATOM 982 C C . MET A 1 124 ? 1.255 4.967 -0.754 1.00 92.38 124 MET A C 1
ATOM 984 O O . MET A 1 124 ? 0.549 4.409 0.087 1.00 92.38 124 MET A O 1
ATOM 988 N N . ASN A 1 125 ? 1.294 6.284 -0.921 1.00 92.62 125 ASN A N 1
ATOM 989 C CA . ASN A 1 125 ? 0.482 7.249 -0.192 1.00 92.62 125 ASN A CA 1
ATOM 990 C C . ASN A 1 125 ? 0.387 8.528 -1.031 1.00 92.62 125 ASN A C 1
ATOM 992 O O . ASN A 1 125 ? 1.213 9.428 -0.902 1.00 92.62 125 ASN A O 1
ATOM 996 N N . ALA A 1 126 ? -0.578 8.600 -1.943 1.00 91.75 126 ALA A N 1
ATOM 997 C CA . ALA A 1 126 ? -0.676 9.726 -2.865 1.00 91.75 126 ALA A CA 1
ATOM 998 C C . ALA A 1 126 ? -2.123 10.119 -3.151 1.00 91.75 126 ALA A C 1
ATOM 1000 O O . ALA A 1 126 ? -3.019 9.280 -3.170 1.00 91.75 126 ALA A O 1
ATOM 1001 N N . THR A 1 127 ? -2.354 11.403 -3.413 1.00 90.50 127 THR A N 1
ATOM 1002 C CA . THR A 1 127 ? -3.646 11.891 -3.914 1.00 90.50 127 THR A CA 1
ATOM 1003 C C . THR A 1 127 ? -3.500 12.453 -5.314 1.00 90.50 127 THR A C 1
ATOM 1005 O O . THR A 1 127 ? -2.495 13.087 -5.639 1.00 90.50 127 THR A O 1
ATOM 1008 N N . TYR A 1 128 ? -4.529 12.235 -6.120 1.00 88.56 128 TYR A N 1
ATOM 1009 C CA . TYR A 1 128 ? -4.743 12.881 -7.399 1.00 88.56 128 TYR A CA 1
ATOM 1010 C C . TYR A 1 128 ? -5.984 13.766 -7.293 1.00 88.56 128 TYR A C 1
ATOM 1012 O O . TYR A 1 128 ? -7.031 13.322 -6.831 1.00 88.56 128 TYR A O 1
ATOM 1020 N N . LYS A 1 129 ? -5.848 15.021 -7.700 1.00 88.50 129 LYS A N 1
ATOM 1021 C CA . LYS A 1 129 ? -6.913 16.000 -7.875 1.00 88.50 129 LYS A CA 1
ATOM 1022 C C . LYS A 1 129 ? -7.020 16.293 -9.357 1.00 88.50 129 LYS A C 1
ATOM 1024 O O . LYS A 1 129 ? -6.084 16.841 -9.954 1.00 88.50 129 LYS A O 1
ATOM 1029 N N . ALA A 1 130 ? -8.133 15.906 -9.961 1.00 81.31 130 ALA A N 1
ATOM 1030 C CA . ALA A 1 130 ? -8.291 16.049 -11.397 1.00 81.31 130 ALA A CA 1
ATOM 1031 C C . ALA A 1 130 ? -8.276 17.542 -11.799 1.00 81.31 130 ALA A C 1
ATOM 1033 O O . ALA A 1 130 ? -8.807 18.385 -11.073 1.00 81.31 130 ALA A O 1
ATOM 1034 N N . PRO A 1 131 ? -7.682 17.910 -12.951 1.00 80.19 131 PRO A N 1
ATOM 1035 C CA . PRO A 1 131 ? -7.048 17.029 -13.934 1.00 80.19 131 PRO A CA 1
ATOM 1036 C C . PRO A 1 131 ? -5.528 16.823 -13.755 1.00 80.19 131 PRO A C 1
ATOM 1038 O O . PRO A 1 131 ? -4.959 15.994 -14.461 1.00 80.19 131 PRO A O 1
ATOM 1041 N N . MET A 1 132 ? -4.833 17.553 -12.872 1.00 76.88 132 MET A N 1
ATOM 1042 C CA . MET A 1 132 ? -3.352 17.549 -12.853 1.00 76.88 132 MET A CA 1
ATOM 1043 C C . MET A 1 132 ? -2.691 17.661 -11.470 1.00 76.88 132 MET A C 1
ATOM 1045 O O . MET A 1 132 ? -1.466 17.672 -11.384 1.00 76.88 132 MET A O 1
ATOM 1049 N N . GLY A 1 133 ? -3.448 17.758 -10.378 1.00 86.44 133 GLY A N 1
ATOM 1050 C CA . GLY A 1 133 ? -2.862 17.912 -9.048 1.00 86.44 133 GLY A CA 1
ATOM 1051 C C . GLY A 1 133 ? -2.434 16.569 -8.473 1.00 86.44 133 GLY A C 1
ATOM 1052 O O . GLY A 1 133 ? -3.292 15.777 -8.117 1.00 86.44 133 GLY A O 1
ATOM 1053 N N . ILE A 1 134 ? -1.137 16.306 -8.330 1.00 88.88 134 ILE A N 1
ATOM 1054 C CA . ILE A 1 134 ? -0.647 15.127 -7.602 1.00 88.88 134 ILE A CA 1
ATOM 1055 C C . ILE A 1 134 ? 0.059 15.581 -6.338 1.00 88.88 134 ILE A C 1
ATOM 1057 O O . ILE A 1 134 ? 0.918 16.459 -6.371 1.00 88.88 134 ILE A O 1
ATOM 1061 N N . ARG A 1 135 ? -0.293 14.950 -5.221 1.00 89.75 135 ARG A N 1
ATOM 1062 C CA . ARG A 1 135 ? 0.456 15.042 -3.971 1.00 89.75 135 ARG A CA 1
ATOM 1063 C C . ARG A 1 135 ? 0.958 13.652 -3.624 1.00 89.75 135 ARG A C 1
ATOM 1065 O O . ARG A 1 135 ? 0.153 12.795 -3.265 1.00 89.75 135 ARG A O 1
ATOM 1072 N N . ASN A 1 136 ? 2.267 13.455 -3.734 1.00 91.81 136 ASN A N 1
ATOM 1073 C CA . ASN A 1 136 ? 2.939 12.206 -3.408 1.00 91.81 136 ASN A CA 1
ATOM 1074 C C . ASN A 1 136 ? 3.572 12.305 -2.010 1.00 91.81 136 ASN A C 1
ATOM 1076 O O . ASN A 1 136 ? 4.455 13.123 -1.775 1.00 91.81 136 ASN A O 1
ATOM 1080 N N . GLU A 1 137 ? 3.098 11.482 -1.081 1.00 91.94 137 GLU A N 1
ATOM 1081 C CA . GLU A 1 137 ? 3.638 11.312 0.275 1.00 91.94 137 GLU A CA 1
ATOM 1082 C C . GLU A 1 137 ? 4.165 9.874 0.469 1.00 91.94 137 GLU A C 1
ATOM 1084 O O . GLU A 1 137 ? 4.281 9.384 1.597 1.00 91.94 137 GLU A O 1
ATOM 1089 N N . SER A 1 138 ? 4.435 9.175 -0.640 1.00 93.50 138 SER A N 1
ATOM 1090 C CA . SER A 1 138 ? 4.899 7.788 -0.652 1.00 93.50 138 SER A CA 1
ATOM 1091 C C . SER A 1 138 ? 6.324 7.670 -0.124 1.00 93.50 138 SER A C 1
ATOM 1093 O O . SER A 1 138 ? 7.122 8.612 -0.175 1.00 93.50 138 SER A O 1
ATOM 1095 N N . ARG A 1 139 ? 6.652 6.480 0.376 1.00 93.81 139 ARG A N 1
ATOM 1096 C CA . ARG A 1 139 ? 7.953 6.179 0.974 1.00 93.81 139 ARG A CA 1
ATOM 1097 C C . ARG A 1 139 ? 8.537 4.896 0.398 1.00 93.81 139 ARG A C 1
ATOM 1099 O O . ARG A 1 139 ? 7.799 4.017 -0.039 1.00 93.81 139 ARG A O 1
ATOM 1106 N N . LEU A 1 140 ? 9.856 4.783 0.430 1.00 93.62 140 LEU A N 1
ATOM 1107 C CA . LEU A 1 140 ? 10.586 3.539 0.228 1.00 93.62 140 LEU A CA 1
ATOM 1108 C C . LEU A 1 140 ? 11.101 3.042 1.568 1.00 93.62 140 LEU A C 1
ATOM 1110 O O . LEU A 1 140 ? 11.650 3.828 2.330 1.00 93.62 140 LEU A O 1
ATOM 1114 N N . ILE A 1 141 ? 10.960 1.747 1.829 1.00 92.88 141 ILE A N 1
ATOM 1115 C CA . ILE A 1 141 ? 11.626 1.076 2.945 1.00 92.88 141 ILE A CA 1
ATOM 1116 C C . ILE A 1 141 ? 12.547 -0.021 2.415 1.00 92.88 141 ILE A C 1
ATOM 1118 O O . ILE A 1 141 ? 12.164 -0.797 1.535 1.00 92.88 141 ILE A O 1
ATOM 1122 N N . PHE A 1 142 ? 13.768 -0.065 2.932 1.00 93.31 142 PHE A N 1
ATOM 1123 C CA . PHE A 1 142 ? 14.794 -1.029 2.541 1.00 93.31 142 PHE A CA 1
ATOM 1124 C C . PHE A 1 142 ? 15.823 -1.211 3.660 1.00 93.31 142 PHE A C 1
ATOM 1126 O O . PHE A 1 142 ? 15.900 -0.402 4.586 1.00 93.31 142 PHE A O 1
ATOM 1133 N N . ALA A 1 143 ? 16.610 -2.277 3.568 1.00 92.88 143 ALA A N 1
ATOM 1134 C CA . ALA A 1 143 ? 17.804 -2.488 4.373 1.00 92.88 143 ALA A CA 1
ATOM 1135 C C . ALA A 1 143 ? 19.044 -2.039 3.585 1.00 92.88 143 ALA A C 1
ATOM 1137 O O . ALA A 1 143 ? 19.196 -2.373 2.411 1.00 92.88 143 ALA A O 1
ATOM 1138 N N . GLU A 1 144 ? 19.943 -1.289 4.214 1.00 93.25 144 GLU A N 1
ATOM 1139 C CA . GLU A 1 144 ? 21.212 -0.894 3.601 1.00 93.25 144 GLU A CA 1
ATOM 1140 C C . GLU A 1 144 ? 22.166 -2.097 3.548 1.00 93.25 144 GLU A C 1
ATOM 1142 O O . GLU A 1 144 ? 22.550 -2.648 4.582 1.00 93.25 144 GLU A O 1
ATOM 1147 N N . LEU A 1 145 ? 22.619 -2.486 2.351 1.00 91.62 145 LEU A N 1
ATOM 1148 C CA . LEU A 1 145 ? 23.481 -3.660 2.155 1.00 91.62 145 LEU A CA 1
ATOM 1149 C C . LEU A 1 145 ? 24.788 -3.593 2.966 1.00 91.62 145 LEU A C 1
ATOM 1151 O O . LEU A 1 145 ? 25.367 -4.616 3.323 1.00 91.62 145 LEU A O 1
ATOM 1155 N N . ARG A 1 146 ? 25.271 -2.382 3.263 1.00 92.00 146 ARG A N 1
ATOM 1156 C CA . ARG A 1 146 ? 26.560 -2.153 3.934 1.00 92.00 146 ARG A CA 1
ATOM 1157 C C . ARG A 1 146 ? 26.558 -2.514 5.419 1.00 92.00 146 ARG A C 1
ATOM 1159 O O . ARG A 1 146 ? 27.603 -2.904 5.932 1.00 92.00 146 ARG A O 1
ATOM 1166 N N . ASN A 1 147 ? 25.439 -2.316 6.112 1.00 90.94 147 ASN A N 1
ATOM 1167 C CA . ASN A 1 147 ? 25.356 -2.407 7.576 1.00 90.94 147 ASN A CA 1
ATOM 1168 C C . ASN A 1 147 ? 24.098 -3.148 8.077 1.00 90.94 147 ASN A C 1
ATOM 1170 O O . ASN A 1 147 ? 24.007 -3.417 9.272 1.00 90.94 147 ASN A O 1
ATOM 1174 N N . GLY A 1 148 ? 23.143 -3.490 7.204 1.00 87.88 148 GLY A N 1
ATOM 1175 C CA . GLY A 1 148 ? 21.879 -4.125 7.585 1.00 87.88 148 GLY A CA 1
ATOM 1176 C C . GLY A 1 148 ? 20.848 -3.181 8.206 1.00 87.88 148 GLY A C 1
ATOM 1177 O O . GLY A 1 148 ? 19.802 -3.645 8.655 1.00 87.88 148 GLY A O 1
ATOM 1178 N N . GLN A 1 149 ? 21.116 -1.875 8.270 1.00 89.44 149 GLN A N 1
ATOM 1179 C CA . GLN A 1 149 ? 20.216 -0.919 8.900 1.00 89.44 149 GLN A CA 1
ATOM 1180 C C . GLN A 1 149 ? 18.975 -0.697 8.033 1.00 89.44 149 GLN A C 1
ATOM 1182 O O . GLN A 1 149 ? 19.068 -0.482 6.825 1.00 89.44 149 GLN A O 1
ATOM 1187 N N . THR A 1 150 ? 17.800 -0.721 8.661 1.00 90.06 150 THR A N 1
ATOM 1188 C CA . THR A 1 150 ? 16.544 -0.363 7.995 1.00 90.06 150 THR A CA 1
ATOM 1189 C C . THR A 1 150 ? 16.455 1.146 7.825 1.00 90.06 150 THR A C 1
ATOM 1191 O O . THR A 1 150 ? 16.654 1.900 8.779 1.00 90.06 150 THR A O 1
ATOM 1194 N N . ARG A 1 151 ? 16.100 1.583 6.620 1.00 91.12 151 ARG A N 1
ATOM 1195 C CA . ARG A 1 151 ? 15.935 2.987 6.270 1.00 91.12 151 ARG A CA 1
ATOM 1196 C C . ARG A 1 151 ? 14.597 3.207 5.579 1.00 91.12 151 ARG A C 1
ATOM 1198 O O . ARG A 1 151 ? 14.157 2.381 4.780 1.00 91.12 151 ARG A O 1
ATOM 1205 N N . ILE A 1 152 ? 13.953 4.324 5.908 1.00 91.75 152 ILE A N 1
ATOM 1206 C CA . ILE A 1 152 ? 12.704 4.769 5.291 1.00 91.75 152 ILE A CA 1
ATOM 1207 C C . ILE A 1 152 ? 12.961 6.127 4.649 1.00 91.75 152 ILE A C 1
ATOM 1209 O O . ILE A 1 152 ? 13.329 7.075 5.333 1.00 91.75 152 ILE A O 1
ATOM 1213 N N . GLU A 1 153 ? 12.736 6.225 3.346 1.00 92.25 153 GLU A N 1
ATOM 1214 C CA . GLU A 1 153 ? 12.973 7.430 2.557 1.00 92.25 153 GLU A CA 1
ATOM 1215 C C . GLU A 1 153 ? 11.674 7.944 1.952 1.00 92.25 153 GLU A C 1
ATOM 1217 O O . GLU A 1 153 ? 10.911 7.182 1.357 1.00 92.25 153 GLU A O 1
ATOM 1222 N N . LYS A 1 154 ? 11.417 9.246 2.073 1.00 92.50 154 LYS A N 1
ATOM 1223 C CA . LYS A 1 154 ? 10.285 9.883 1.394 1.00 92.50 154 LYS A CA 1
ATOM 1224 C C . LYS A 1 154 ? 10.639 10.125 -0.070 1.00 92.50 154 LYS A C 1
ATOM 1226 O O . LYS A 1 154 ? 11.712 10.632 -0.381 1.00 92.50 154 LYS A O 1
ATOM 1231 N N . LEU A 1 155 ? 9.716 9.802 -0.969 1.00 91.25 155 LEU A N 1
ATOM 1232 C CA . LEU A 1 155 ? 9.884 10.080 -2.391 1.00 91.25 155 LEU A CA 1
ATOM 1233 C C . LEU A 1 155 ? 9.578 11.551 -2.662 1.00 91.25 155 LEU A C 1
ATOM 1235 O O . LEU A 1 155 ? 8.459 12.013 -2.443 1.00 91.25 155 LEU A O 1
ATOM 1239 N N . THR A 1 156 ? 10.591 12.294 -3.101 1.00 80.81 156 THR A N 1
ATOM 1240 C CA . THR A 1 156 ? 10.494 13.741 -3.338 1.00 80.81 156 THR A CA 1
ATOM 1241 C C . THR A 1 156 ? 10.135 14.080 -4.777 1.00 80.81 156 THR A C 1
ATOM 1243 O O . THR A 1 156 ? 9.540 15.127 -5.025 1.00 80.81 156 THR A O 1
ATOM 1246 N N . GLU A 1 157 ? 10.460 13.203 -5.728 1.00 80.56 157 GLU A N 1
ATOM 1247 C CA . GLU A 1 157 ? 10.164 13.436 -7.138 1.00 80.56 157 GLU A CA 1
ATOM 1248 C C . GLU A 1 157 ? 8.720 13.020 -7.469 1.00 80.56 157 GLU A C 1
ATOM 1250 O O . GLU A 1 157 ? 8.336 11.870 -7.224 1.00 80.56 157 GLU A O 1
ATOM 1255 N N . PRO A 1 158 ? 7.906 13.902 -8.083 1.00 66.62 158 PRO A N 1
ATOM 1256 C CA . PRO A 1 158 ? 6.507 13.605 -8.402 1.00 66.62 158 PRO A CA 1
ATOM 1257 C C . PRO A 1 158 ? 6.320 12.363 -9.281 1.00 66.62 158 PRO A C 1
ATOM 1259 O O . PRO A 1 158 ? 5.338 11.645 -9.121 1.00 66.62 158 PRO A O 1
ATOM 1262 N N . ASN A 1 159 ? 7.289 12.086 -10.158 1.00 72.44 159 ASN A N 1
ATOM 1263 C CA . ASN A 1 159 ? 7.235 10.988 -11.126 1.00 72.44 159 ASN A CA 1
ATOM 1264 C C . ASN A 1 159 ? 7.713 9.640 -10.540 1.00 72.44 159 ASN A C 1
ATOM 1266 O O . ASN A 1 159 ? 7.764 8.637 -11.250 1.00 72.44 159 ASN A O 1
ATOM 1270 N N . GLN A 1 160 ? 8.089 9.587 -9.257 1.00 85.25 160 GLN A N 1
ATOM 1271 C CA . GLN A 1 160 ? 8.505 8.353 -8.578 1.00 85.25 160 GLN A CA 1
ATOM 1272 C C . GLN A 1 160 ? 7.294 7.622 -7.987 1.00 85.25 160 GLN A C 1
ATOM 1274 O O . GLN A 1 160 ? 7.172 7.426 -6.782 1.00 85.25 160 GLN A O 1
ATOM 1279 N N . MET A 1 161 ? 6.376 7.206 -8.855 1.00 88.56 161 MET A N 1
ATOM 1280 C CA . MET A 1 161 ? 5.239 6.349 -8.505 1.00 88.56 161 MET A CA 1
ATOM 1281 C C . MET A 1 161 ? 5.263 5.063 -9.336 1.00 88.56 161 MET A C 1
ATOM 1283 O O . MET A 1 161 ? 4.260 4.632 -9.903 1.00 88.56 161 MET A O 1
ATOM 1287 N N . ILE A 1 162 ? 6.444 4.455 -9.431 1.00 90.38 162 ILE A N 1
ATOM 1288 C CA . ILE A 1 162 ? 6.692 3.318 -10.312 1.00 90.38 162 ILE A CA 1
ATOM 1289 C C . ILE A 1 162 ? 6.646 2.028 -9.499 1.00 90.38 162 ILE A C 1
ATOM 1291 O O . ILE A 1 162 ? 7.427 1.837 -8.567 1.00 90.38 162 ILE A O 1
ATOM 1295 N N . TYR A 1 163 ? 5.743 1.125 -9.872 1.00 86.31 163 TYR A N 1
ATOM 1296 C CA . TYR A 1 163 ? 5.687 -0.215 -9.292 1.00 86.31 163 TYR A CA 1
ATOM 1297 C C . TYR A 1 163 ? 6.511 -1.201 -10.119 1.00 86.31 163 TYR A C 1
ATOM 1299 O O . TYR A 1 163 ? 6.698 -1.000 -11.321 1.00 86.31 163 TYR A O 1
ATOM 1307 N N . THR A 1 164 ? 6.938 -2.302 -9.494 1.00 87.88 164 THR A N 1
ATOM 1308 C CA . THR A 1 164 ? 7.653 -3.396 -10.165 1.00 87.88 164 THR A CA 1
ATOM 1309 C C . THR A 1 164 ? 7.012 -4.760 -9.915 1.00 87.88 164 THR A C 1
ATOM 1311 O O . THR A 1 164 ? 6.706 -5.123 -8.782 1.00 87.88 164 THR A O 1
ATOM 1314 N N . ASN A 1 165 ? 6.880 -5.559 -10.981 1.00 83.25 165 ASN A N 1
ATOM 1315 C CA . ASN A 1 165 ? 6.429 -6.958 -11.035 1.00 83.25 165 ASN A CA 1
ATOM 1316 C C . ASN A 1 165 ? 4.989 -7.231 -10.583 1.00 83.25 165 ASN A C 1
ATOM 1318 O O . ASN A 1 165 ? 4.208 -7.785 -11.357 1.00 83.25 165 ASN A O 1
ATOM 1322 N N . LYS A 1 166 ? 4.658 -6.910 -9.333 1.00 75.19 166 LYS A N 1
ATOM 1323 C CA . LYS A 1 166 ? 3.332 -7.058 -8.731 1.00 75.19 166 LYS A CA 1
ATOM 1324 C C . LYS A 1 166 ? 3.100 -5.920 -7.746 1.00 75.19 166 LYS A C 1
ATOM 1326 O O . LYS A 1 166 ? 3.997 -5.563 -6.986 1.00 75.19 166 LYS A O 1
ATOM 1331 N N . GLY A 1 167 ? 1.886 -5.396 -7.725 1.00 67.00 167 GLY A N 1
ATOM 1332 C CA . GLY A 1 167 ? 1.447 -4.413 -6.745 1.00 67.00 167 GLY A CA 1
ATOM 1333 C C . GLY A 1 167 ? -0.045 -4.566 -6.518 1.00 67.00 167 GLY A C 1
ATOM 1334 O O . GLY A 1 167 ? -0.788 -4.823 -7.469 1.00 67.00 167 GLY A O 1
ATOM 1335 N N . ILE A 1 168 ? -0.458 -4.437 -5.263 1.00 71.81 168 ILE A N 1
ATOM 1336 C CA . ILE A 1 168 ? -1.867 -4.372 -4.892 1.00 71.81 168 ILE A CA 1
ATOM 1337 C C . ILE A 1 168 ? -2.052 -3.034 -4.201 1.00 71.81 168 ILE A C 1
ATOM 1339 O O . ILE A 1 168 ? -1.378 -2.719 -3.215 1.00 71.81 168 ILE A O 1
ATOM 1343 N N . PHE A 1 169 ? -2.947 -2.238 -4.766 1.00 73.50 169 PHE A N 1
ATOM 1344 C CA . PHE A 1 169 ? -3.230 -0.909 -4.276 1.00 73.50 169 PHE A CA 1
ATOM 1345 C C . PHE A 1 169 ? -4.704 -0.764 -3.991 1.00 73.50 169 PHE A C 1
ATOM 1347 O O . PHE A 1 169 ? -5.577 -1.202 -4.740 1.00 73.50 169 PHE A O 1
ATOM 1354 N N . PHE A 1 170 ? -4.954 -0.066 -2.909 1.00 72.06 170 PHE A N 1
ATOM 1355 C CA . PHE A 1 170 ? -6.247 0.431 -2.560 1.00 72.06 170 PHE A CA 1
ATOM 1356 C C . PHE A 1 170 ? -6.384 1.845 -3.102 1.00 72.06 170 PHE A C 1
ATOM 1358 O O . PHE A 1 170 ? -5.639 2.745 -2.710 1.00 72.06 170 PHE A O 1
ATOM 1365 N N . VAL A 1 171 ? -7.359 2.054 -3.977 1.00 70.06 171 VAL A N 1
ATOM 1366 C CA . VAL A 1 171 ? -7.785 3.399 -4.330 1.00 70.06 171 VAL A CA 1
ATOM 1367 C C . VAL A 1 171 ? -9.017 3.671 -3.495 1.00 70.06 171 VAL A C 1
ATOM 1369 O O . VAL A 1 171 ? -10.089 3.128 -3.750 1.00 70.06 171 VAL A O 1
ATOM 1372 N N . SER A 1 172 ? -8.840 4.511 -2.476 1.00 64.19 172 SER A N 1
ATOM 1373 C CA . SER A 1 172 ? -9.942 5.225 -1.859 1.00 64.19 172 SER A CA 1
ATOM 1374 C C . SER A 1 172 ? -10.679 5.887 -3.013 1.00 64.19 172 SER A C 1
ATOM 1376 O O . SER A 1 172 ? -10.198 6.827 -3.648 1.00 64.19 172 SER A O 1
ATOM 1378 N N . GLU A 1 173 ? -11.816 5.306 -3.334 1.00 53.66 173 GLU A N 1
ATOM 1379 C CA . GLU A 1 173 ? -12.857 5.309 -2.343 1.00 53.66 173 GLU A CA 1
ATOM 1380 C C . GLU A 1 173 ? -13.280 3.897 -1.757 1.00 53.66 173 GLU A C 1
ATOM 1382 O O . GLU A 1 173 ? -14.459 3.760 -1.473 1.00 53.66 173 GLU A O 1
ATOM 1387 N N . ALA A 1 174 ? -12.384 2.849 -1.636 1.00 41.53 174 ALA A N 1
ATOM 1388 C CA . ALA A 1 174 ? -12.613 1.359 -1.452 1.00 41.53 174 ALA A CA 1
ATOM 1389 C C . ALA A 1 174 ? -12.869 0.611 -0.112 1.00 41.53 174 ALA A C 1
ATOM 1391 O O . ALA A 1 174 ? -12.859 1.221 0.943 1.00 41.53 174 ALA A O 1
ATOM 1392 N N . LEU A 1 175 ? -12.970 -0.748 -0.143 1.00 43.59 175 LEU A N 1
ATOM 1393 C CA . LEU A 1 175 ? -12.629 -1.650 0.992 1.00 43.59 175 LEU A CA 1
ATOM 1394 C C . LEU A 1 175 ? -11.121 -1.971 1.046 1.00 43.59 175 LEU A C 1
ATOM 1396 O O . LEU A 1 175 ? -10.553 -2.599 0.156 1.00 43.59 175 LEU A O 1
ATOM 1400 N N . GLY A 1 176 ? -10.477 -1.462 2.084 1.00 57.62 176 GLY A N 1
ATOM 1401 C CA . GLY A 1 176 ? -9.040 -1.433 2.327 1.00 57.62 176 GLY A CA 1
ATOM 1402 C C . GLY A 1 176 ? -8.806 -0.459 3.470 1.00 57.62 176 GLY A C 1
ATOM 1403 O O . GLY A 1 176 ? -9.735 0.228 3.905 1.00 57.62 176 GLY A O 1
ATOM 1404 N N . GLY A 1 177 ? -7.616 -0.480 4.051 1.00 73.69 177 GLY A N 1
ATOM 1405 C CA . GLY A 1 177 ? -7.499 0.014 5.410 1.00 73.69 177 GLY A CA 1
ATOM 1406 C C . GLY A 1 177 ? -6.111 0.453 5.790 1.00 73.69 177 GLY A C 1
ATOM 1407 O O . GLY A 1 177 ? -5.102 0.095 5.182 1.00 73.69 177 GLY A O 1
ATOM 1408 N N . VAL A 1 178 ? -6.112 1.242 6.848 1.00 83.56 178 VAL A N 1
ATOM 1409 C CA . VAL A 1 178 ? -4.925 1.686 7.546 1.00 83.56 178 VAL A CA 1
ATOM 1410 C C . VAL A 1 178 ? -5.019 1.061 8.926 1.00 83.56 178 VAL A C 1
ATOM 1412 O O . VAL A 1 178 ? -6.024 1.243 9.614 1.00 83.56 178 VAL A O 1
ATOM 1415 N N . LEU A 1 179 ? -4.007 0.293 9.315 1.00 88.56 179 LEU A N 1
ATOM 1416 C CA . LEU A 1 179 ? -3.938 -0.317 10.638 1.00 88.56 179 LEU A CA 1
ATOM 1417 C C . LEU A 1 179 ? -2.906 0.436 11.464 1.00 88.56 179 LEU A C 1
ATOM 1419 O O . LEU A 1 179 ? -1.760 0.591 11.050 1.00 88.56 179 LEU A O 1
ATOM 1423 N N . LYS A 1 180 ? -3.320 0.882 12.648 1.00 91.50 180 LYS A N 1
ATOM 1424 C CA . LYS A 1 180 ? -2.423 1.468 13.634 1.00 91.50 180 LYS A CA 1
ATOM 1425 C C . LYS A 1 180 ? -2.091 0.433 14.696 1.00 91.50 180 LYS A C 1
ATOM 1427 O O . LYS A 1 180 ? -2.992 -0.057 15.373 1.00 91.50 180 LYS A O 1
ATOM 1432 N N . MET A 1 181 ? -0.812 0.143 14.863 1.00 92.38 181 MET A N 1
ATOM 1433 C CA . MET A 1 181 ? -0.302 -0.735 15.910 1.00 92.38 181 MET A CA 1
ATOM 1434 C C . MET A 1 181 ? 0.391 0.125 16.956 1.00 92.38 181 MET A C 1
ATOM 1436 O O . MET A 1 181 ? 1.257 0.926 16.620 1.00 92.38 181 MET A O 1
ATOM 1440 N N . THR A 1 182 ? -0.030 -0.012 18.208 1.00 92.94 182 THR A N 1
ATOM 1441 C CA . THR A 1 182 ? 0.422 0.851 19.308 1.00 92.94 182 THR A CA 1
ATOM 1442 C C . THR A 1 182 ? 1.430 0.168 20.226 1.00 92.94 182 THR A C 1
ATOM 1444 O O . THR A 1 182 ? 2.121 0.848 20.970 1.00 92.94 182 THR A O 1
ATOM 1447 N N . ASN A 1 183 ? 1.500 -1.168 20.205 1.00 92.75 183 ASN A N 1
ATOM 1448 C CA . ASN A 1 183 ? 2.345 -1.966 21.091 1.00 92.75 183 ASN A CA 1
ATOM 1449 C C . ASN A 1 183 ? 2.771 -3.272 20.413 1.00 92.75 183 ASN A C 1
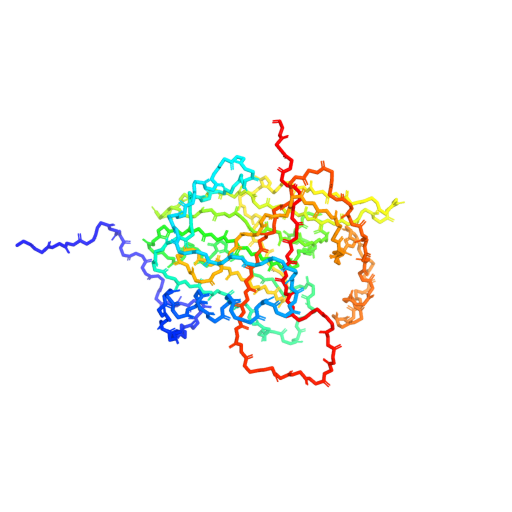ATOM 1451 O O . ASN A 1 183 ? 2.087 -3.761 19.512 1.00 92.75 183 ASN A O 1
ATOM 1455 N N . GLY A 1 184 ? 3.848 -3.869 20.925 1.00 93.00 184 GLY A N 1
ATOM 1456 C CA . GLY A 1 184 ? 4.340 -5.179 20.509 1.00 93.00 184 GLY A CA 1
ATOM 1457 C C . GLY A 1 184 ? 5.501 -5.086 19.528 1.00 93.00 184 GLY A C 1
ATOM 1458 O O . GLY A 1 184 ? 6.263 -4.119 19.533 1.00 93.00 184 GLY A O 1
ATOM 1459 N N . SER A 1 185 ? 5.640 -6.113 18.702 1.00 90.88 185 SER A N 1
ATOM 1460 C CA . SER A 1 185 ? 6.656 -6.203 17.663 1.00 90.88 185 SER A CA 1
ATOM 1461 C C . SER A 1 185 ? 6.042 -6.713 16.366 1.00 90.88 185 SER A C 1
ATOM 1463 O O . SER A 1 185 ? 4.991 -7.359 16.356 1.00 90.88 185 SER A O 1
ATOM 1465 N N . VAL A 1 186 ? 6.689 -6.389 15.253 1.00 88.38 186 VAL A N 1
ATOM 1466 C CA . VAL A 1 186 ? 6.269 -6.820 13.920 1.00 88.38 186 VAL A CA 1
ATOM 1467 C C . VAL A 1 186 ? 7.445 -7.422 13.177 1.00 88.38 186 VAL A C 1
ATOM 1469 O O . VAL A 1 186 ? 8.551 -6.896 13.220 1.00 88.38 186 VAL A O 1
ATOM 1472 N N . ALA A 1 187 ? 7.200 -8.507 12.455 1.00 86.69 187 ALA A N 1
ATOM 1473 C CA . ALA A 1 187 ? 8.155 -9.040 11.499 1.00 86.69 187 ALA A CA 1
ATOM 1474 C C . ALA A 1 187 ? 7.831 -8.474 10.111 1.00 86.69 187 ALA A C 1
ATOM 1476 O O . ALA A 1 187 ? 6.674 -8.510 9.683 1.00 86.69 187 ALA A O 1
ATOM 1477 N N . CYS A 1 188 ? 8.829 -7.939 9.411 1.00 83.94 188 CYS A N 1
ATOM 1478 C CA . CYS A 1 188 ? 8.650 -7.372 8.074 1.00 83.94 188 CYS A CA 1
ATOM 1479 C C . CYS A 1 188 ? 9.718 -7.912 7.132 1.00 83.94 188 CYS A C 1
ATOM 1481 O O . CYS A 1 188 ? 10.893 -7.884 7.479 1.00 83.94 188 CYS A O 1
ATOM 1483 N N . ASN A 1 189 ? 9.328 -8.350 5.934 1.00 88.06 189 ASN A N 1
ATOM 1484 C CA . ASN A 1 189 ? 10.304 -8.657 4.895 1.00 88.06 189 ASN A CA 1
ATOM 1485 C C . ASN A 1 189 ? 10.850 -7.353 4.302 1.00 88.06 189 ASN A C 1
ATOM 1487 O O . ASN A 1 189 ? 10.069 -6.485 3.909 1.00 88.06 189 ASN A O 1
ATOM 1491 N N . LEU A 1 190 ? 12.173 -7.231 4.229 1.00 88.12 190 LEU A N 1
ATOM 1492 C CA . LEU A 1 190 ? 12.874 -6.088 3.661 1.00 88.12 190 LEU A CA 1
ATOM 1493 C C . LEU A 1 190 ? 13.809 -6.516 2.536 1.00 88.12 190 LEU A C 1
ATOM 1495 O O . LEU A 1 190 ? 14.600 -7.455 2.656 1.00 88.12 190 LEU A O 1
ATOM 1499 N N . MET A 1 191 ? 13.745 -5.760 1.445 1.00 92.69 191 MET A N 1
ATOM 1500 C CA . MET A 1 191 ? 14.746 -5.796 0.390 1.00 92.69 191 MET A CA 1
ATOM 1501 C C . MET A 1 191 ? 15.999 -5.030 0.798 1.00 92.69 191 MET A C 1
ATOM 1503 O O . MET A 1 191 ? 15.909 -3.988 1.443 1.00 92.69 191 MET A O 1
ATOM 1507 N N . TRP A 1 192 ? 17.140 -5.486 0.293 1.00 93.19 192 TRP A N 1
ATOM 1508 C CA . TRP A 1 192 ? 18.343 -4.671 0.194 1.00 93.19 192 TRP A CA 1
ATOM 1509 C C . TRP A 1 192 ? 18.154 -3.470 -0.738 1.00 93.19 192 TRP A C 1
ATOM 1511 O O . TRP A 1 192 ? 17.354 -3.532 -1.673 1.00 93.19 192 TRP A O 1
ATOM 1521 N N . ASP A 1 193 ? 18.910 -2.401 -0.502 1.00 93.75 193 ASP A N 1
ATOM 1522 C CA . ASP A 1 193 ? 18.970 -1.201 -1.349 1.00 93.75 193 ASP A CA 1
ATOM 1523 C C . ASP A 1 193 ? 19.687 -1.425 -2.690 1.00 93.75 193 ASP A C 1
ATOM 1525 O O . ASP A 1 193 ? 19.441 -0.697 -3.661 1.00 93.75 193 ASP A O 1
ATOM 1529 N N . GLU A 1 194 ? 20.527 -2.461 -2.758 1.00 92.81 194 GLU A N 1
ATOM 1530 C CA . GLU A 1 194 ? 21.327 -2.864 -3.915 1.00 92.81 194 GLU A CA 1
ATOM 1531 C C . GLU A 1 194 ? 21.308 -4.384 -4.127 1.00 92.81 194 GLU A C 1
ATOM 1533 O O . GLU A 1 194 ? 21.336 -5.163 -3.176 1.00 92.81 194 GLU A O 1
ATOM 1538 N N . TYR A 1 195 ? 21.349 -4.806 -5.395 1.00 91.25 195 TYR A N 1
ATOM 1539 C CA . TYR A 1 195 ? 21.519 -6.206 -5.800 1.00 91.25 195 TYR A CA 1
ATOM 1540 C C . TYR A 1 195 ? 22.542 -6.308 -6.931 1.00 91.25 195 TYR A C 1
ATOM 1542 O O . TYR A 1 195 ? 22.619 -5.431 -7.795 1.00 91.25 195 TYR A O 1
ATOM 1550 N N . GLN A 1 196 ? 23.313 -7.396 -6.944 1.00 88.00 196 GLN A N 1
ATOM 1551 C CA . GLN A 1 196 ? 24.179 -7.723 -8.075 1.00 88.00 196 GLN A CA 1
ATOM 1552 C C . GLN A 1 196 ? 23.352 -8.346 -9.206 1.00 88.00 196 GLN A C 1
ATOM 1554 O O . GLN A 1 196 ? 22.464 -9.159 -8.963 1.00 88.00 196 GLN A O 1
ATOM 1559 N N . GLU A 1 197 ? 23.646 -7.959 -10.446 1.00 86.19 197 GLU A N 1
ATOM 1560 C CA . GLU A 1 197 ? 23.018 -8.550 -11.629 1.00 86.19 197 GLU A CA 1
ATOM 1561 C C . GLU A 1 197 ? 23.792 -9.808 -12.083 1.00 86.19 197 GLU A C 1
ATOM 1563 O O . GLU A 1 197 ? 25.027 -9.796 -12.059 1.00 86.19 197 GLU A O 1
ATOM 1568 N N . PRO A 1 198 ? 23.105 -10.865 -12.559 1.00 87.31 198 PRO A N 1
ATOM 1569 C CA . PRO A 1 198 ? 21.652 -10.972 -12.685 1.00 87.31 198 PRO A CA 1
ATOM 1570 C C . PRO A 1 198 ? 20.968 -11.224 -11.334 1.00 87.31 198 PRO A C 1
ATOM 1572 O O . PRO A 1 198 ? 21.412 -12.068 -10.560 1.00 87.31 198 PRO A O 1
ATOM 1575 N N . ILE A 1 199 ? 19.854 -10.532 -11.076 1.00 89.88 199 ILE A N 1
ATOM 1576 C CA . ILE A 1 199 ? 19.060 -10.775 -9.861 1.00 89.88 199 ILE A CA 1
ATOM 1577 C C . ILE A 1 199 ? 18.422 -12.168 -9.909 1.00 89.88 199 ILE A C 1
ATOM 1579 O O . ILE A 1 199 ? 17.930 -12.598 -10.960 1.00 89.88 199 ILE A O 1
ATOM 1583 N N . SER A 1 200 ? 18.376 -12.840 -8.755 1.00 89.75 200 SER A N 1
ATOM 1584 C CA . SER A 1 200 ? 17.712 -14.128 -8.568 1.00 89.75 200 SER A CA 1
ATOM 1585 C C . SER A 1 200 ? 16.281 -14.149 -9.141 1.00 89.75 200 SER A C 1
ATOM 1587 O O . SER A 1 200 ? 15.568 -13.128 -9.143 1.00 89.75 200 SER A O 1
ATOM 1589 N N . PRO A 1 201 ? 15.802 -15.317 -9.613 1.00 89.62 201 PRO A N 1
ATOM 1590 C CA . PRO A 1 201 ? 14.397 -15.504 -9.953 1.00 89.62 201 PRO A CA 1
ATOM 1591 C C . PRO A 1 201 ? 13.488 -15.055 -8.807 1.00 89.62 201 PRO A C 1
ATOM 1593 O O . PRO A 1 201 ? 13.817 -15.219 -7.637 1.00 89.62 201 PRO A O 1
ATOM 1596 N N . PHE A 1 202 ? 12.312 -14.513 -9.132 1.00 87.31 202 PHE A N 1
ATOM 1597 C CA . PHE A 1 202 ? 11.443 -13.890 -8.126 1.00 87.31 202 PHE A CA 1
ATOM 1598 C C . PHE A 1 202 ? 11.137 -14.768 -6.888 1.00 87.31 202 PHE A C 1
ATOM 1600 O O . PHE A 1 202 ? 11.135 -14.222 -5.789 1.00 87.31 202 PHE A O 1
ATOM 1607 N N . PRO A 1 203 ? 10.885 -16.092 -6.998 1.00 86.06 203 PRO A N 1
ATOM 1608 C CA . PRO A 1 203 ? 10.673 -16.931 -5.814 1.00 86.06 203 PRO A CA 1
ATOM 1609 C C . PRO A 1 203 ? 11.890 -17.003 -4.883 1.00 86.06 203 PRO A C 1
ATOM 1611 O O . PRO A 1 203 ? 11.720 -16.962 -3.668 1.00 86.06 203 PRO A O 1
ATOM 1614 N N . ASP A 1 204 ? 13.098 -17.087 -5.442 1.00 87.62 204 ASP A N 1
ATOM 1615 C CA . ASP A 1 204 ? 14.351 -17.112 -4.679 1.00 87.62 204 ASP A CA 1
ATOM 1616 C C . ASP A 1 204 ? 14.627 -15.746 -4.057 1.00 87.62 204 ASP A C 1
ATOM 1618 O O . ASP A 1 204 ? 14.846 -15.646 -2.856 1.00 87.62 204 ASP A O 1
ATOM 1622 N N . PHE A 1 205 ? 14.451 -14.685 -4.842 1.00 88.75 205 PHE A N 1
ATOM 1623 C CA . PHE A 1 205 ? 14.566 -13.304 -4.388 1.00 88.75 205 PHE A CA 1
ATOM 1624 C C . PHE A 1 205 ? 13.680 -12.994 -3.169 1.00 88.75 205 PHE A C 1
ATOM 1626 O O . PHE A 1 205 ? 14.101 -12.300 -2.250 1.00 88.75 205 PHE A O 1
ATOM 1633 N N . VAL A 1 206 ? 12.440 -13.496 -3.140 1.00 86.50 206 VAL A N 1
ATOM 1634 C CA . VAL A 1 206 ? 11.548 -13.302 -1.983 1.00 86.50 206 VAL A CA 1
ATOM 1635 C C . VAL A 1 206 ? 12.062 -14.048 -0.749 1.00 86.50 206 VAL A C 1
ATOM 1637 O O . VAL A 1 206 ? 11.924 -13.537 0.356 1.00 86.50 206 VAL A O 1
ATOM 1640 N N . ARG A 1 207 ? 12.676 -15.226 -0.920 1.00 84.06 207 ARG A N 1
ATOM 1641 C CA . ARG A 1 207 ? 13.278 -15.995 0.184 1.00 84.06 207 ARG A CA 1
ATOM 1642 C C . ARG A 1 207 ? 14.561 -15.367 0.727 1.00 84.06 207 ARG A C 1
ATOM 1644 O O . ARG A 1 207 ? 14.894 -15.600 1.881 1.00 84.06 207 ARG A O 1
ATOM 1651 N N . GLU A 1 208 ? 15.268 -14.603 -0.097 1.00 84.69 208 GLU A N 1
ATOM 1652 C CA . GLU A 1 208 ? 16.509 -13.906 0.264 1.00 84.69 208 GLU A CA 1
ATOM 1653 C C . GLU A 1 208 ? 16.273 -12.607 1.058 1.00 84.69 208 GLU A C 1
ATOM 1655 O O . GLU A 1 208 ? 17.226 -12.038 1.594 1.00 84.69 208 GLU A O 1
ATOM 1660 N N . GLN A 1 209 ? 15.029 -12.119 1.137 1.00 87.44 209 GLN A N 1
ATOM 1661 C CA . GLN A 1 209 ? 14.698 -10.905 1.889 1.00 87.44 209 GLN A CA 1
ATOM 1662 C C . GLN A 1 209 ? 14.953 -11.092 3.384 1.00 87.44 209 GLN A C 1
ATOM 1664 O O . GLN A 1 209 ? 14.711 -12.155 3.957 1.00 87.44 209 GLN A O 1
ATOM 1669 N N . GLN A 1 210 ? 15.427 -10.028 4.032 1.00 77.50 210 GLN A N 1
ATOM 1670 C CA . GLN A 1 210 ? 15.593 -10.036 5.478 1.00 77.50 210 GLN A CA 1
ATOM 1671 C C . GLN A 1 210 ? 14.232 -9.991 6.155 1.00 77.50 210 GLN A C 1
ATOM 1673 O O . GLN A 1 210 ? 13.352 -9.286 5.681 1.00 77.50 210 GLN A O 1
ATOM 1678 N N . CYS A 1 211 ? 14.086 -10.657 7.296 1.00 83.94 211 CYS A N 1
ATOM 1679 C CA . CYS A 1 211 ? 12.877 -10.580 8.110 1.00 83.94 211 CYS A CA 1
ATOM 1680 C C . CYS A 1 211 ? 13.214 -10.065 9.520 1.00 83.94 211 CYS A C 1
ATOM 1682 O O . CYS A 1 211 ? 13.188 -10.851 10.471 1.00 83.94 211 CYS A O 1
ATOM 1684 N N . PRO A 1 212 ? 13.605 -8.784 9.679 1.00 81.44 212 PRO A N 1
ATOM 1685 C CA . PRO A 1 212 ? 13.813 -8.210 11.000 1.00 81.44 212 PRO A CA 1
ATOM 1686 C C . PRO A 1 212 ? 12.513 -8.156 11.801 1.00 81.44 212 PRO A C 1
ATOM 1688 O O . PRO A 1 212 ? 11.428 -7.908 11.267 1.00 81.44 212 PRO A O 1
ATOM 1691 N N . GLU A 1 213 ? 12.664 -8.334 13.109 1.00 86.75 213 GLU A N 1
ATOM 1692 C CA . GLU A 1 213 ? 11.647 -7.984 14.087 1.00 86.75 213 GLU A CA 1
ATOM 1693 C C . GLU A 1 213 ? 11.842 -6.521 14.501 1.00 86.75 213 GLU A C 1
ATOM 1695 O O . GLU A 1 213 ? 12.930 -6.112 14.907 1.00 86.75 213 GLU A O 1
ATOM 1700 N N . ILE A 1 214 ? 10.788 -5.723 14.368 1.00 84.50 214 ILE A N 1
ATOM 1701 C CA . ILE A 1 214 ? 10.758 -4.311 14.736 1.00 84.50 214 ILE A CA 1
ATOM 1702 C C . ILE A 1 214 ? 9.922 -4.195 16.007 1.00 84.50 214 ILE A C 1
ATOM 1704 O O . ILE A 1 214 ? 8.704 -4.381 15.972 1.00 84.50 214 ILE A O 1
ATOM 1708 N N . CYS A 1 215 ? 10.571 -3.882 17.126 1.00 88.88 215 CYS A N 1
ATOM 1709 C CA . CYS A 1 215 ? 9.886 -3.526 18.365 1.00 88.88 215 CYS A CA 1
ATOM 1710 C C . CYS A 1 215 ? 9.260 -2.136 18.225 1.00 88.88 215 CYS A C 1
ATOM 1712 O O . CYS A 1 215 ? 9.919 -1.189 17.796 1.00 88.88 215 CYS A O 1
ATOM 1714 N N . LEU A 1 216 ? 7.986 -2.003 18.588 1.00 88.75 216 LEU A N 1
ATOM 1715 C CA . LEU A 1 216 ? 7.280 -0.733 18.486 1.00 88.75 216 LEU A CA 1
ATOM 1716 C C . LEU A 1 216 ? 7.670 0.187 19.647 1.00 88.75 216 LEU A C 1
ATOM 1718 O O . LEU A 1 216 ? 7.204 0.022 20.770 1.00 88.75 216 LEU A O 1
ATOM 1722 N N . GLU A 1 217 ? 8.511 1.180 19.358 1.00 88.75 217 GLU A N 1
ATOM 1723 C CA . GLU A 1 217 ? 8.822 2.288 20.279 1.00 88.75 217 GLU A CA 1
ATOM 1724 C C . GLU A 1 217 ? 7.786 3.426 20.197 1.00 88.75 217 GLU A C 1
ATOM 1726 O O . GLU A 1 217 ? 7.731 4.305 21.055 1.00 88.75 217 GLU A O 1
ATOM 1731 N N . SER A 1 218 ? 6.965 3.422 19.144 1.00 89.44 218 SER A N 1
ATOM 1732 C CA . SER A 1 218 ? 5.892 4.385 18.877 1.00 89.44 218 SER A CA 1
ATOM 1733 C C . SER A 1 218 ? 4.829 3.756 17.969 1.00 89.44 218 SER A C 1
ATOM 1735 O O . SER A 1 218 ? 5.020 2.647 17.463 1.00 89.44 218 SER A O 1
ATOM 1737 N N . ASP A 1 219 ? 3.719 4.469 17.748 1.00 91.06 219 ASP A N 1
ATOM 1738 C CA . ASP A 1 219 ? 2.659 4.035 16.836 1.00 91.06 219 ASP A CA 1
ATOM 1739 C C . ASP A 1 219 ? 3.223 3.728 15.434 1.00 91.06 219 ASP A C 1
ATOM 1741 O O . ASP A 1 219 ? 3.829 4.578 14.777 1.00 91.06 219 ASP A O 1
ATOM 1745 N N . MET A 1 220 ? 2.960 2.520 14.939 1.00 89.56 220 MET A N 1
ATOM 1746 C CA . MET A 1 220 ? 3.269 2.120 13.570 1.00 89.56 220 MET A CA 1
ATOM 1747 C C . MET A 1 220 ? 2.000 2.083 12.728 1.00 89.56 220 MET A C 1
ATOM 1749 O O . MET A 1 220 ? 0.971 1.549 13.147 1.00 89.56 220 MET A O 1
ATOM 1753 N N . VAL A 1 221 ? 2.091 2.618 11.511 1.00 90.50 221 VAL A N 1
ATOM 1754 C CA . VAL A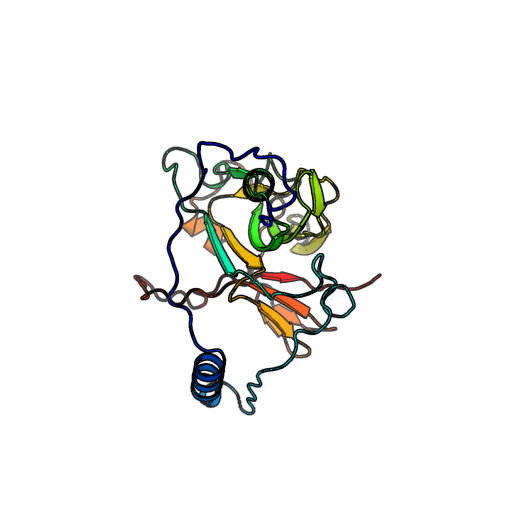 1 221 ? 0.971 2.682 10.575 1.00 90.50 221 VAL A CA 1
ATOM 1755 C C . VAL A 1 221 ? 1.246 1.763 9.392 1.00 90.50 221 VAL A C 1
ATOM 1757 O O . VAL A 1 221 ? 2.167 1.971 8.600 1.00 90.50 221 VAL A O 1
ATOM 1760 N N . ALA A 1 222 ? 0.421 0.730 9.278 1.00 87.50 222 ALA A N 1
ATOM 1761 C CA . ALA A 1 222 ? 0.403 -0.184 8.152 1.00 87.50 222 ALA A CA 1
ATOM 1762 C C . ALA A 1 222 ? -0.611 0.284 7.113 1.00 87.50 222 ALA A C 1
ATOM 1764 O O . ALA A 1 222 ? -1.747 0.627 7.456 1.00 87.50 222 ALA A O 1
ATOM 1765 N N . VAL A 1 223 ? -0.230 0.207 5.842 1.00 84.75 223 VAL A N 1
ATOM 1766 C CA . VAL A 1 223 ? -1.166 0.329 4.723 1.00 84.75 223 VAL A CA 1
ATOM 1767 C C . VAL A 1 223 ? -1.186 -0.984 3.957 1.00 84.75 223 VAL A C 1
ATOM 1769 O O . VAL A 1 223 ? -0.150 -1.599 3.697 1.00 84.75 223 VAL A O 1
ATOM 1772 N N . GLY A 1 224 ? -2.381 -1.448 3.613 1.00 74.06 224 GLY A N 1
ATOM 1773 C CA . GLY A 1 224 ? -2.531 -2.751 2.986 1.00 74.06 224 GLY A CA 1
ATOM 1774 C C . GLY A 1 224 ? -3.890 -2.941 2.343 1.00 74.06 224 GLY A C 1
ATOM 1775 O O . GLY A 1 224 ? -4.836 -2.185 2.563 1.00 74.06 224 GLY A O 1
ATOM 1776 N N . THR A 1 225 ? -3.973 -3.967 1.507 1.00 74.75 225 THR A N 1
ATOM 1777 C CA . THR A 1 225 ? -5.215 -4.396 0.866 1.00 74.75 225 THR A CA 1
ATOM 1778 C C . THR A 1 225 ? -5.364 -5.891 1.079 1.00 74.75 225 THR A C 1
ATOM 1780 O O . THR A 1 225 ? -4.415 -6.643 0.866 1.00 74.75 225 THR A O 1
ATOM 1783 N N . ILE A 1 226 ? -6.551 -6.319 1.498 1.00 73.81 226 ILE A N 1
ATOM 1784 C CA . ILE A 1 226 ? -6.892 -7.731 1.662 1.00 73.81 226 ILE A CA 1
ATOM 1785 C C . ILE A 1 226 ? -7.993 -8.039 0.656 1.00 73.81 226 ILE A C 1
ATOM 1787 O O . ILE A 1 226 ? -9.023 -7.367 0.634 1.00 73.81 226 ILE A O 1
ATOM 1791 N N . LEU A 1 227 ? -7.762 -9.045 -0.184 1.00 68.94 227 LEU A N 1
ATOM 1792 C CA . LEU A 1 227 ? -8.745 -9.550 -1.134 1.00 68.94 227 LEU A CA 1
ATOM 1793 C C . LEU A 1 227 ? -9.131 -10.966 -0.724 1.00 68.94 227 LEU A C 1
ATOM 1795 O O . LEU A 1 227 ? -8.281 -11.854 -0.675 1.00 68.94 227 LEU A O 1
ATOM 1799 N N . ASN A 1 228 ? -10.415 -11.172 -0.438 1.00 67.38 228 ASN A N 1
ATOM 1800 C CA . ASN A 1 228 ? -10.964 -12.494 -0.161 1.00 67.38 228 ASN A CA 1
ATOM 1801 C C . ASN A 1 228 ? -11.236 -13.230 -1.483 1.00 67.38 228 ASN A C 1
ATOM 1803 O O . ASN A 1 228 ? -12.378 -13.338 -1.924 1.00 67.38 228 ASN A O 1
ATOM 1807 N N . ASN A 1 229 ? -10.170 -13.669 -2.149 1.00 57.69 229 ASN A N 1
ATOM 1808 C CA . ASN A 1 229 ? -10.266 -14.579 -3.287 1.00 57.69 229 ASN A CA 1
ATOM 1809 C C . ASN A 1 229 ? -10.194 -16.022 -2.768 1.00 57.69 229 ASN A C 1
ATOM 1811 O O . ASN A 1 229 ? -9.480 -16.276 -1.798 1.00 57.69 229 ASN A O 1
ATOM 1815 N N . GLU A 1 230 ? -10.871 -16.975 -3.423 1.00 41.38 230 GLU A N 1
ATOM 1816 C CA . GLU A 1 230 ? -10.648 -18.399 -3.135 1.00 41.38 230 GLU A CA 1
ATOM 1817 C C . GLU A 1 230 ? -9.138 -18.693 -3.173 1.00 41.38 230 GLU A C 1
ATOM 1819 O O . GLU A 1 230 ? -8.480 -18.403 -4.184 1.00 41.38 230 GLU A O 1
ATOM 1824 N N . PRO A 1 231 ? -8.554 -19.237 -2.093 1.00 39.22 231 PRO A N 1
ATOM 1825 C CA . PRO A 1 231 ? -7.129 -19.489 -2.052 1.00 39.22 231 PRO A CA 1
ATOM 1826 C C . PRO A 1 231 ? -6.773 -20.574 -3.070 1.00 39.22 231 PRO A C 1
ATOM 1828 O O . PRO A 1 231 ? -6.999 -21.759 -2.846 1.00 39.22 231 PRO A O 1
ATOM 1831 N N . LYS A 1 232 ? -6.118 -20.198 -4.171 1.00 35.62 232 LYS A N 1
ATOM 1832 C CA . LYS A 1 232 ? -5.277 -21.134 -4.932 1.00 35.62 232 LYS A CA 1
ATOM 1833 C C . LYS A 1 232 ? -3.920 -21.245 -4.232 1.00 35.62 232 LYS A C 1
ATOM 1835 O O . LYS A 1 232 ? -2.905 -20.797 -4.756 1.00 35.62 232 LYS A O 1
ATOM 1840 N N . LEU A 1 233 ? -3.922 -21.771 -3.008 1.00 36.47 233 LEU A N 1
ATOM 1841 C CA . LEU A 1 233 ? -2.712 -22.035 -2.230 1.00 36.47 233 LEU A CA 1
ATOM 1842 C C . LEU A 1 233 ? -2.172 -23.411 -2.634 1.00 36.47 233 LEU A C 1
ATOM 1844 O O . LEU A 1 233 ? -2.710 -24.432 -2.220 1.00 36.47 233 LEU A O 1
ATOM 1848 N N . THR A 1 234 ? -1.132 -23.451 -3.468 1.00 34.69 234 THR A N 1
ATOM 1849 C CA . THR A 1 234 ? -0.400 -24.701 -3.746 1.00 34.69 234 THR A CA 1
ATOM 1850 C C . THR A 1 234 ? 0.656 -25.014 -2.689 1.00 34.69 234 THR A C 1
ATOM 1852 O O . THR A 1 234 ? 1.084 -26.154 -2.616 1.00 34.69 234 THR A O 1
ATOM 1855 N N . GLU A 1 235 ? 1.035 -24.052 -1.845 1.00 31.75 235 GLU A N 1
ATOM 1856 C CA . GLU A 1 235 ? 1.968 -24.229 -0.728 1.00 31.75 235 GLU A CA 1
ATOM 1857 C C . GLU A 1 235 ? 1.617 -23.238 0.392 1.00 31.75 235 GLU A C 1
ATOM 1859 O O . GLU A 1 235 ? 1.184 -22.112 0.134 1.00 31.75 235 GLU A O 1
ATOM 1864 N N . GLU A 1 236 ? 1.778 -23.679 1.638 1.00 29.89 236 GLU A N 1
ATOM 1865 C CA . GLU A 1 236 ? 1.494 -22.929 2.861 1.00 29.89 236 GLU A CA 1
ATOM 1866 C C . GLU A 1 236 ? 2.431 -21.709 2.974 1.00 29.89 236 GLU A C 1
ATOM 1868 O O . GLU A 1 236 ? 3.518 -21.761 3.546 1.00 29.89 236 GLU A O 1
ATOM 1873 N N . GLN A 1 237 ? 2.027 -20.576 2.398 1.00 32.28 237 GLN A N 1
ATOM 1874 C CA . GLN A 1 237 ? 2.659 -19.291 2.676 1.00 32.28 237 GLN A CA 1
ATOM 1875 C C . GLN A 1 237 ? 2.117 -18.787 4.015 1.00 32.28 237 GLN A C 1
ATOM 1877 O O . GLN A 1 237 ? 0.995 -18.291 4.078 1.00 32.28 237 GLN A O 1
ATOM 1882 N N . ARG A 1 238 ? 2.915 -18.874 5.090 1.00 32.66 238 ARG A N 1
ATOM 1883 C CA . ARG A 1 238 ? 2.557 -18.325 6.420 1.00 32.66 238 ARG A CA 1
ATOM 1884 C C . ARG A 1 238 ? 2.199 -16.827 6.403 1.00 32.66 238 ARG A C 1
ATOM 1886 O O . ARG A 1 238 ? 1.613 -16.340 7.361 1.00 32.66 238 ARG A O 1
ATOM 1893 N N . TYR A 1 239 ? 2.487 -16.118 5.308 1.00 33.22 239 TYR A N 1
ATOM 1894 C CA . TYR A 1 239 ? 2.117 -14.722 5.079 1.00 33.22 239 TYR A CA 1
ATOM 1895 C C . TYR A 1 239 ? 1.550 -14.541 3.660 1.00 33.22 239 TYR A C 1
ATOM 1897 O O . TYR A 1 239 ? 2.240 -14.104 2.745 1.00 33.22 239 TYR A O 1
ATOM 1905 N N . GLY A 1 240 ? 0.278 -14.901 3.468 1.00 26.31 240 GLY A N 1
ATOM 1906 C CA . GLY A 1 240 ? -0.494 -14.620 2.245 1.00 26.31 240 GLY A CA 1
ATOM 1907 C C . GLY A 1 240 ? -1.091 -13.205 2.184 1.00 26.31 240 GLY A C 1
ATOM 1908 O O . GLY A 1 240 ? -1.878 -12.911 1.287 1.00 26.31 240 GLY A O 1
ATOM 1909 N N . ILE A 1 241 ? -0.742 -12.328 3.132 1.00 31.78 241 ILE A N 1
ATOM 1910 C CA . ILE A 1 241 ? -1.179 -10.929 3.178 1.00 31.78 241 ILE A CA 1
ATOM 1911 C C . ILE A 1 241 ? 0.021 -10.047 2.841 1.00 31.78 241 ILE A C 1
ATOM 1913 O O . ILE A 1 241 ? 1.018 -10.030 3.559 1.00 31.78 241 ILE A O 1
ATOM 1917 N N . VAL A 1 242 ? -0.080 -9.303 1.741 1.00 32.00 242 VAL A N 1
ATOM 1918 C CA . VAL A 1 242 ? 0.886 -8.261 1.388 1.00 32.00 242 VAL A CA 1
ATOM 1919 C C . VAL A 1 242 ? 0.466 -6.977 2.110 1.00 32.00 242 VAL A C 1
ATOM 1921 O O . VAL A 1 242 ? -0.315 -6.176 1.598 1.00 32.00 242 VAL A O 1
ATOM 1924 N N . SER A 1 243 ? 0.938 -6.813 3.342 1.00 32.56 243 SER A N 1
ATOM 1925 C CA . SER A 1 243 ? 0.795 -5.595 4.147 1.00 32.56 243 SER A CA 1
ATOM 1926 C C . SER A 1 243 ? 2.185 -5.051 4.449 1.00 32.56 243 SER A C 1
ATOM 1928 O O . SER A 1 243 ? 3.005 -5.784 4.997 1.00 32.56 243 SER A O 1
ATOM 1930 N N . TYR A 1 244 ? 2.455 -3.790 4.102 1.00 35.97 244 TYR A N 1
ATOM 1931 C CA . TYR A 1 244 ? 3.745 -3.164 4.398 1.00 35.97 244 TYR A CA 1
ATOM 1932 C C . TYR A 1 244 ? 3.591 -2.061 5.430 1.00 35.97 244 TYR A C 1
ATOM 1934 O O . TYR A 1 244 ? 2.590 -1.341 5.493 1.00 35.97 244 TYR A O 1
ATOM 1942 N N . LEU A 1 245 ? 4.614 -1.989 6.267 1.00 30.45 245 LEU A N 1
ATOM 1943 C CA . LEU A 1 245 ? 4.630 -1.230 7.496 1.00 30.45 245 LEU A CA 1
ATOM 1944 C C . LEU A 1 245 ? 5.527 -0.012 7.312 1.00 30.45 245 LEU A C 1
ATOM 1946 O O . LEU A 1 245 ? 6.684 -0.147 6.922 1.00 30.45 245 LEU A O 1
ATOM 1950 N N . SER A 1 246 ? 5.002 1.174 7.607 1.00 29.75 246 SER A N 1
ATOM 1951 C CA . SER A 1 246 ? 5.821 2.372 7.786 1.00 29.75 246 SER A CA 1
ATOM 1952 C C . SER A 1 246 ? 5.683 2.863 9.216 1.00 29.75 246 SER A C 1
ATOM 1954 O O . SER A 1 246 ? 4.578 3.126 9.691 1.00 29.75 246 SER A O 1
ATOM 1956 N N . GLN A 1 247 ? 6.810 3.060 9.894 1.00 31.20 247 GLN A N 1
ATOM 1957 C CA . GLN A 1 247 ? 6.832 3.934 11.057 1.00 31.20 247 GLN A CA 1
ATOM 1958 C C . GLN A 1 247 ? 6.712 5.372 10.535 1.00 31.20 247 GLN A C 1
ATOM 1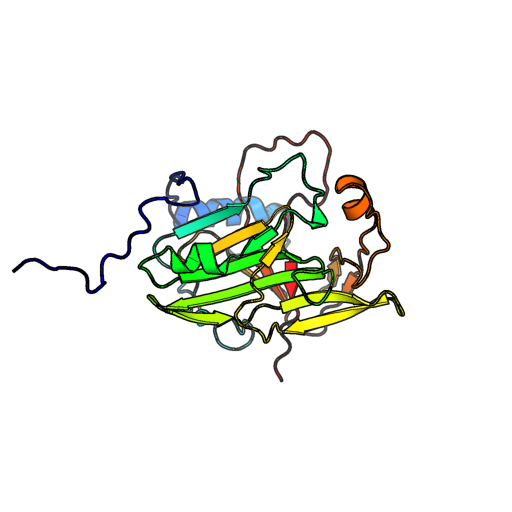960 O O . GLN A 1 247 ? 7.621 5.907 9.894 1.00 31.20 247 GLN A O 1
ATOM 1965 N N . LEU A 1 248 ? 5.541 5.980 10.716 1.00 34.06 248 LEU A N 1
ATOM 1966 C CA . LEU A 1 248 ? 5.303 7.372 10.351 1.00 34.06 248 LEU A CA 1
ATOM 1967 C C . LEU A 1 248 ? 5.717 8.257 11.529 1.00 34.06 248 LEU A C 1
ATOM 1969 O O . LEU A 1 248 ? 4.874 8.920 12.126 1.00 34.06 248 LEU A O 1
ATOM 1973 N N . CYS A 1 249 ? 7.008 8.248 11.880 1.00 24.66 249 CYS A N 1
ATOM 1974 C CA . CYS A 1 249 ? 7.540 9.246 12.804 1.00 24.66 249 CYS A CA 1
ATOM 1975 C C . CYS A 1 249 ? 7.276 10.634 12.208 1.00 24.66 249 CYS A C 1
ATOM 1977 O O . CYS A 1 249 ? 7.602 10.880 11.042 1.00 24.66 249 CYS A O 1
ATOM 1979 N N . GLY A 1 250 ? 6.594 11.481 12.978 1.00 27.53 250 GLY A N 1
ATOM 1980 C CA . GLY A 1 250 ? 6.506 12.907 12.700 1.00 27.53 250 GLY A CA 1
ATOM 1981 C C . GLY A 1 250 ? 7.837 13.564 13.042 1.00 27.53 250 GLY A C 1
ATOM 1982 O O . GLY A 1 250 ? 8.463 13.171 14.027 1.00 27.53 250 GLY A O 1
ATOM 1983 N N . ASP A 1 251 ? 8.247 14.514 12.206 1.00 27.69 251 ASP A N 1
ATOM 1984 C CA . ASP A 1 251 ? 9.245 15.520 12.577 1.00 27.69 251 ASP A CA 1
ATOM 1985 C C . ASP A 1 251 ? 8.726 16.390 13.736 1.00 27.69 251 ASP A C 1
ATOM 1987 O O . ASP A 1 251 ? 7.500 16.678 13.759 1.00 27.69 251 ASP A O 1
#

pLDDT: mean 78.16, std 19.58, range [24.66, 96.75]

Organism: NCBI:txid471704

InterPro domains:
  IPR015021 Ester hydrolase C11orf54, Domain of unknown function DUF1907 [PF08925] (34-181)
  IPR015021 Ester hydrolase C11orf54, Domain of unknown function DUF1907 [PTHR13204] (26-159)
  IPR015021 Ester hydrolase C11orf54, Domain of unknown function DUF1907 [SM01168] (33-231)

Radius of gyration: 18.99 Å; chains: 1; bounding box: 58×47×49 Å

Foldseek 3Di:
DDDDDPFDPPQPPDQPDDDDDDDDDDPVVVQVCCQVVCVVVDVDDDGDDDDFQQQCDPPNVFPDRGQADPWDKDKDAQDDPPDAQLPAKDFVVVNLQSDRAKKWKFWWAWDHPDLAQFTFIKTWGWIDDPNHDIDTQIWGWAAEPVPRDIDIGGDPDRRSRMHTNIIMMIIPVHPWDKDKDAFDKDWDFHHYRDDDPPDDHPVVRSVPTDTDIGGDPGIKIKGFDDDPDDDPPPDDDVDPGRIDIDNRDDD